Protein AF-A0A524CSU5-F1 (afdb_monomer_lite)

Structure (mmCIF, N/CA/C/O backbone):
data_AF-A0A524CSU5-F1
#
_entry.id   AF-A0A524CSU5-F1
#
loop_
_atom_site.group_PDB
_atom_site.id
_atom_site.type_symbol
_atom_site.label_atom_id
_atom_site.label_alt_id
_atom_site.label_comp_id
_atom_site.label_asym_id
_atom_site.label_entity_id
_atom_site.label_seq_id
_atom_site.pdbx_PDB_ins_code
_atom_site.Cartn_x
_atom_site.Cartn_y
_atom_site.Cartn_z
_atom_site.occupancy
_atom_site.B_iso_or_equiv
_atom_site.auth_seq_id
_atom_site.auth_comp_id
_atom_site.auth_asym_id
_atom_site.auth_atom_id
_atom_site.pdbx_PDB_model_num
ATOM 1 N N . MET A 1 1 ? 13.799 5.310 -58.754 1.00 65.81 1 MET A N 1
ATOM 2 C CA . MET A 1 1 ? 12.992 5.590 -57.547 1.00 65.81 1 MET A CA 1
ATOM 3 C C . MET A 1 1 ? 13.925 5.504 -56.356 1.00 65.81 1 MET A C 1
ATOM 5 O O . MET A 1 1 ? 14.744 4.594 -56.347 1.00 65.81 1 MET A O 1
ATOM 9 N N . SER A 1 2 ? 13.867 6.456 -55.426 1.00 74.44 2 SER A N 1
ATOM 10 C CA . SER A 1 2 ? 14.606 6.359 -54.163 1.00 74.44 2 SER A CA 1
ATOM 11 C C . SER A 1 2 ? 14.107 5.143 -53.374 1.00 74.44 2 SER A C 1
ATOM 13 O O . SER A 1 2 ? 12.893 4.910 -53.341 1.00 74.44 2 SER A O 1
ATOM 15 N N . PRO A 1 3 ? 15.000 4.339 -52.775 1.00 89.06 3 PRO A N 1
ATOM 16 C CA . PRO A 1 3 ? 14.575 3.207 -51.966 1.00 89.06 3 PRO A CA 1
ATOM 17 C C . PRO A 1 3 ? 13.835 3.690 -50.708 1.00 89.06 3 PRO A C 1
ATOM 19 O O . PRO A 1 3 ? 14.073 4.791 -50.205 1.00 89.06 3 PRO A O 1
ATOM 22 N N . ALA A 1 4 ? 12.921 2.865 -50.199 1.00 93.31 4 ALA A N 1
ATOM 23 C CA . ALA A 1 4 ? 12.270 3.096 -48.913 1.00 93.31 4 ALA A CA 1
ATOM 24 C C . ALA A 1 4 ? 13.061 2.402 -47.801 1.00 93.31 4 ALA A C 1
ATOM 26 O O . ALA A 1 4 ? 13.513 1.270 -47.968 1.00 93.31 4 ALA A O 1
ATOM 27 N N . CYS A 1 5 ? 13.206 3.069 -46.660 1.00 95.75 5 CYS A N 1
ATOM 28 C CA . CYS A 1 5 ? 13.847 2.495 -45.488 1.00 95.75 5 CYS A CA 1
ATOM 29 C C . CYS A 1 5 ? 12.994 1.359 -44.923 1.00 95.75 5 CYS A C 1
ATOM 31 O O . CYS A 1 5 ? 11.831 1.561 -44.576 1.00 95.75 5 CYS A O 1
ATOM 33 N N . ILE A 1 6 ? 13.579 0.174 -44.769 1.00 95.81 6 ILE A N 1
ATOM 34 C CA . ILE A 1 6 ? 12.853 -1.005 -44.273 1.00 95.81 6 ILE A CA 1
ATOM 35 C C . ILE A 1 6 ? 12.403 -0.909 -42.807 1.00 95.81 6 ILE A C 1
ATOM 37 O O . ILE A 1 6 ? 11.592 -1.723 -42.382 1.00 95.81 6 ILE A O 1
ATOM 41 N N . ILE A 1 7 ? 12.929 0.048 -42.033 1.00 95.06 7 ILE A N 1
ATOM 42 C CA . ILE A 1 7 ? 12.601 0.219 -40.608 1.00 95.06 7 ILE A CA 1
ATOM 43 C C . ILE A 1 7 ? 11.463 1.219 -40.414 1.00 95.06 7 ILE A C 1
ATOM 45 O O . ILE A 1 7 ? 10.506 0.936 -39.705 1.00 95.06 7 ILE A O 1
ATOM 49 N N . CYS A 1 8 ? 11.577 2.409 -41.009 1.00 95.06 8 CYS A N 1
ATOM 50 C CA . CYS A 1 8 ? 10.610 3.491 -40.801 1.00 95.06 8 CYS A CA 1
ATOM 51 C C . CYS A 1 8 ? 9.634 3.671 -41.972 1.00 95.06 8 CYS A C 1
ATOM 53 O O . CYS A 1 8 ? 8.737 4.504 -41.892 1.00 95.06 8 CYS A O 1
ATOM 55 N N . HIS A 1 9 ? 9.825 2.930 -43.068 1.00 94.06 9 HIS A N 1
ATOM 56 C CA . HIS A 1 9 ? 9.031 2.983 -44.301 1.00 94.06 9 HIS A CA 1
ATOM 57 C C . HIS A 1 9 ? 9.019 4.340 -45.027 1.00 94.06 9 HIS A C 1
ATOM 59 O O . HIS A 1 9 ? 8.290 4.514 -46.002 1.00 94.06 9 HIS A O 1
ATOM 65 N N . MET A 1 10 ? 9.856 5.295 -44.610 1.00 93.88 10 MET A N 1
ATOM 66 C CA . MET A 1 10 ? 10.024 6.580 -45.289 1.00 93.88 10 MET A CA 1
ATOM 67 C C . MET A 1 10 ? 11.020 6.478 -46.450 1.00 93.88 10 MET A C 1
ATOM 69 O O . MET A 1 10 ? 11.934 5.649 -46.435 1.00 93.88 10 MET A O 1
ATOM 73 N N . GLN A 1 11 ? 10.863 7.346 -47.451 1.00 93.25 11 GLN A N 1
ATOM 74 C CA . GLN A 1 11 ? 11.801 7.430 -48.571 1.00 93.25 11 GLN A CA 1
ATOM 75 C C . GLN A 1 11 ? 13.191 7.873 -48.103 1.00 93.25 11 GLN A C 1
ATOM 77 O O . GLN A 1 11 ? 13.340 8.702 -47.203 1.00 93.25 11 GLN A O 1
ATOM 82 N N . ILE A 1 12 ? 14.218 7.320 -48.738 1.00 92.19 12 ILE A N 1
ATOM 83 C CA . ILE A 1 12 ? 15.610 7.680 -48.492 1.00 92.19 12 ILE A CA 1
ATOM 84 C C . ILE A 1 12 ? 16.023 8.743 -49.515 1.00 92.19 12 ILE A C 1
ATOM 86 O O . ILE A 1 12 ? 16.109 8.461 -50.710 1.00 92.19 12 ILE A O 1
ATOM 90 N N . SER A 1 13 ? 16.258 9.969 -49.046 1.00 84.00 13 SER A N 1
ATOM 91 C CA . SER A 1 13 ? 16.792 11.080 -49.850 1.00 84.00 13 SER A CA 1
ATOM 92 C C . SER A 1 13 ? 18.303 11.278 -49.690 1.00 84.00 13 SER A C 1
ATOM 94 O O . SER A 1 13 ? 18.933 11.841 -50.580 1.00 84.00 13 SER A O 1
ATOM 96 N N . ASP A 1 14 ? 18.869 10.795 -48.580 1.00 81.44 14 ASP A N 1
ATOM 97 C CA . ASP A 1 14 ? 20.263 11.007 -48.171 1.00 81.44 14 ASP A CA 1
ATOM 98 C C . ASP A 1 14 ? 21.071 9.694 -48.192 1.00 81.44 14 ASP A C 1
ATOM 100 O O . ASP A 1 14 ? 20.643 8.685 -48.755 1.00 81.44 14 ASP A O 1
ATOM 104 N N . SER A 1 15 ? 22.257 9.686 -47.572 1.00 86.88 15 SER A N 1
ATOM 105 C CA . SER A 1 15 ? 23.077 8.479 -47.425 1.00 86.88 15 SER A CA 1
ATOM 106 C C . SER A 1 15 ? 22.395 7.405 -46.564 1.00 86.88 15 SER A C 1
ATOM 108 O O . SER A 1 15 ? 21.728 7.687 -45.565 1.00 86.88 15 SER A O 1
ATOM 110 N N . TYR A 1 16 ? 22.577 6.147 -46.962 1.00 92.50 16 TYR A N 1
ATOM 111 C CA . TYR A 1 16 ? 21.951 4.975 -46.355 1.00 92.50 16 TYR A CA 1
ATOM 112 C C . TYR A 1 16 ? 22.925 3.798 -46.305 1.00 92.50 16 TYR A C 1
ATOM 114 O O . TYR A 1 16 ? 23.991 3.838 -46.915 1.00 92.50 16 TYR A O 1
ATOM 122 N N . GLU A 1 17 ? 22.547 2.769 -45.556 1.00 95.06 17 GLU A N 1
ATOM 123 C CA . GLU A 1 17 ? 23.250 1.487 -45.502 1.00 95.06 17 GLU A CA 1
ATOM 124 C C . GLU A 1 17 ? 22.324 0.398 -46.054 1.00 95.06 17 GLU A C 1
ATOM 126 O O . GLU A 1 17 ? 21.097 0.541 -46.034 1.00 95.06 17 GLU A O 1
ATOM 131 N N . GLU A 1 18 ? 22.895 -0.703 -46.528 1.00 95.62 18 GLU A N 1
ATOM 132 C CA . GLU A 1 18 ? 22.139 -1.865 -46.993 1.00 95.62 18 GLU A CA 1
ATOM 133 C C . GLU A 1 18 ? 22.609 -3.126 -46.277 1.00 95.62 18 GLU A C 1
ATOM 135 O O . GLU A 1 18 ? 23.762 -3.246 -45.858 1.00 95.62 18 GLU A O 1
ATOM 140 N N . CYS A 1 19 ? 21.708 -4.093 -46.122 1.00 95.06 19 CYS A N 1
ATOM 141 C CA . CYS A 1 19 ? 22.129 -5.443 -45.761 1.00 95.06 19 CYS A CA 1
ATOM 142 C C . CYS A 1 19 ? 22.710 -6.167 -46.995 1.00 95.06 19 CYS A C 1
ATOM 144 O O . CYS A 1 19 ? 22.458 -5.733 -48.118 1.00 95.06 19 CYS A O 1
ATOM 146 N N . PRO A 1 20 ? 23.379 -7.326 -46.840 1.00 96.25 20 PRO A N 1
ATOM 147 C CA . PRO A 1 20 ? 23.954 -8.066 -47.976 1.00 96.25 20 PRO A CA 1
ATOM 148 C C . PRO A 1 20 ? 22.956 -8.465 -49.080 1.00 96.25 20 PRO A C 1
ATOM 150 O O . PRO A 1 20 ? 23.349 -8.723 -50.211 1.00 96.25 20 PRO A O 1
ATOM 153 N N . ASN A 1 21 ? 21.659 -8.492 -48.753 1.00 94.94 21 ASN A N 1
ATOM 154 C CA . ASN A 1 21 ? 20.557 -8.763 -49.684 1.00 94.94 21 ASN A CA 1
ATOM 155 C C . ASN A 1 21 ? 19.941 -7.487 -50.303 1.00 94.94 21 ASN A C 1
ATOM 157 O O . ASN A 1 21 ? 18.875 -7.571 -50.904 1.00 94.94 21 ASN A O 1
ATOM 161 N N . GLY A 1 22 ? 20.560 -6.312 -50.133 1.00 94.31 22 GLY A N 1
ATOM 162 C CA . GLY A 1 22 ? 20.148 -5.056 -50.777 1.00 94.31 22 GLY A CA 1
ATOM 163 C C . GLY A 1 22 ? 18.971 -4.326 -50.120 1.00 94.31 22 GLY A C 1
ATOM 164 O O . GLY A 1 22 ? 18.335 -3.482 -50.746 1.00 94.31 22 GLY A O 1
ATOM 165 N N . HIS A 1 23 ? 18.622 -4.645 -48.869 1.00 95.81 23 HIS A N 1
ATOM 166 C CA . HIS A 1 23 ? 17.555 -3.923 -48.170 1.00 95.81 23 HIS A CA 1
ATOM 167 C C . HIS A 1 23 ? 18.087 -2.638 -47.531 1.00 95.81 23 HIS A C 1
ATOM 169 O O . HIS A 1 23 ? 18.851 -2.695 -46.562 1.00 95.81 23 HIS A O 1
ATOM 175 N N . ALA A 1 24 ? 17.650 -1.497 -48.064 1.00 96.25 24 ALA A N 1
ATOM 176 C CA . ALA A 1 24 ? 18.108 -0.172 -47.669 1.00 96.25 24 ALA A CA 1
ATOM 177 C C . ALA A 1 24 ? 17.484 0.341 -46.363 1.00 96.25 24 ALA A C 1
ATOM 179 O O . ALA A 1 24 ? 16.303 0.134 -46.069 1.00 96.25 24 ALA A O 1
ATOM 180 N N . VAL A 1 25 ? 18.288 1.059 -45.581 1.00 95.56 25 VAL A N 1
ATOM 181 C CA . VAL A 1 25 ? 17.911 1.614 -44.279 1.00 95.56 25 VAL A CA 1
ATOM 182 C C . VAL A 1 25 ? 18.612 2.952 -44.030 1.00 95.56 25 VAL A C 1
ATOM 184 O O . VAL A 1 25 ? 19.795 3.110 -44.330 1.00 95.56 25 VAL A O 1
ATOM 187 N N . HIS A 1 26 ? 17.909 3.935 -43.452 1.00 96.12 26 HIS A N 1
ATOM 188 C CA . HIS A 1 26 ? 18.552 5.181 -43.012 1.00 96.12 26 HIS A CA 1
ATOM 189 C C . HIS A 1 26 ? 19.635 4.886 -41.971 1.00 96.12 26 HIS A C 1
ATOM 191 O O . HIS A 1 26 ? 19.422 4.080 -41.068 1.00 96.12 26 HIS A O 1
ATOM 197 N N . ILE A 1 27 ? 20.757 5.606 -42.023 1.00 94.62 27 ILE A N 1
ATOM 198 C CA . ILE A 1 27 ? 21.854 5.461 -41.048 1.00 94.62 27 ILE A CA 1
ATOM 199 C C . ILE A 1 27 ? 21.359 5.636 -39.601 1.00 94.62 27 ILE A C 1
ATOM 201 O O . ILE A 1 27 ? 21.773 4.891 -38.715 1.00 94.62 27 ILE A O 1
ATOM 205 N N . SER A 1 28 ? 20.463 6.597 -39.355 1.00 93.12 28 SER A N 1
ATOM 206 C CA . SER A 1 28 ? 19.852 6.826 -38.038 1.00 93.12 28 SER A CA 1
ATOM 207 C C . SER A 1 28 ? 18.969 5.657 -37.597 1.00 93.12 28 SER A C 1
ATOM 209 O O . SER A 1 28 ? 19.083 5.203 -36.464 1.00 93.12 28 SER A O 1
ATOM 211 N N . CYS A 1 29 ? 18.137 5.124 -38.496 1.00 94.88 29 CYS A N 1
ATOM 212 C CA . CYS A 1 29 ? 17.293 3.967 -38.205 1.00 94.88 29 CYS A CA 1
ATOM 213 C C . CYS A 1 29 ? 18.122 2.705 -37.943 1.00 94.88 29 CYS A C 1
ATOM 215 O O . CYS A 1 29 ? 17.813 1.954 -37.020 1.00 94.88 29 CYS A O 1
ATOM 217 N N . LEU A 1 30 ? 19.182 2.476 -38.725 1.00 95.06 30 LEU A N 1
ATOM 218 C CA . LEU A 1 30 ? 20.064 1.331 -38.526 1.00 95.06 30 LEU A CA 1
ATOM 219 C C . LEU A 1 30 ? 20.800 1.432 -37.190 1.00 95.06 30 LEU A C 1
ATOM 221 O O . LEU A 1 30 ? 20.867 0.448 -36.465 1.00 95.06 30 LEU A O 1
ATOM 225 N N . ARG A 1 31 ? 21.307 2.619 -36.840 1.00 93.94 31 ARG A N 1
ATOM 226 C CA . ARG A 1 31 ? 21.982 2.861 -35.560 1.00 93.94 31 ARG A CA 1
ATOM 227 C C . ARG A 1 31 ? 21.120 2.436 -34.366 1.00 93.94 31 ARG A C 1
ATOM 229 O O . ARG A 1 31 ? 21.622 1.740 -33.492 1.00 93.94 31 ARG A O 1
ATOM 236 N N . GLU A 1 32 ? 19.845 2.820 -34.355 1.00 93.12 32 GLU A N 1
ATOM 237 C CA . GLU A 1 32 ? 18.905 2.422 -33.298 1.00 93.12 32 GLU A CA 1
ATOM 238 C C . GLU A 1 32 ? 18.600 0.920 -33.332 1.00 93.12 32 GLU A C 1
ATOM 240 O O . GLU A 1 32 ? 18.582 0.255 -32.302 1.00 93.12 32 GLU A O 1
ATOM 245 N N . TRP A 1 33 ? 18.416 0.344 -34.519 1.00 95.12 33 TRP A N 1
ATOM 246 C CA . TRP A 1 33 ? 18.118 -1.082 -34.664 1.00 95.12 33 TRP A CA 1
ATOM 247 C C . TRP A 1 33 ? 19.246 -2.000 -34.193 1.00 95.12 33 TRP A C 1
ATOM 249 O O . TRP A 1 33 ? 18.991 -3.013 -33.536 1.00 95.12 33 TRP A O 1
ATOM 259 N N . LEU A 1 34 ? 20.498 -1.633 -34.482 1.00 94.81 34 LEU A N 1
ATOM 260 C CA . LEU A 1 34 ? 21.668 -2.412 -34.075 1.00 94.81 34 LEU A CA 1
ATOM 261 C C . LEU A 1 34 ? 21.838 -2.488 -32.546 1.00 94.81 34 LEU A C 1
ATOM 263 O O . LEU A 1 34 ? 22.583 -3.346 -32.082 1.00 94.81 34 LEU A O 1
ATOM 267 N N . MET A 1 35 ? 21.111 -1.676 -31.765 1.00 90.75 35 MET A N 1
ATOM 268 C CA . MET A 1 35 ? 21.011 -1.835 -30.306 1.00 90.75 35 MET A CA 1
ATOM 269 C C . MET A 1 35 ? 20.267 -3.107 -29.880 1.00 90.75 35 MET A C 1
ATOM 271 O O . MET A 1 35 ? 20.354 -3.513 -28.723 1.00 90.75 35 MET A O 1
ATOM 275 N N . HIS A 1 36 ? 19.492 -3.705 -30.783 1.00 91.50 36 HIS A N 1
ATOM 276 C CA . HIS A 1 36 ? 18.635 -4.854 -30.501 1.00 91.50 36 HIS A CA 1
ATOM 277 C C . HIS A 1 36 ? 19.021 -6.084 -31.323 1.00 91.50 36 HIS A C 1
ATOM 279 O O . HIS A 1 36 ? 18.907 -7.208 -30.835 1.00 91.50 36 HIS A O 1
ATOM 285 N N . SER A 1 37 ? 19.463 -5.897 -32.570 1.00 95.19 37 SER A N 1
ATOM 286 C CA . SER A 1 37 ? 19.841 -7.000 -33.453 1.00 95.19 37 SER A CA 1
ATOM 287 C C . SER A 1 37 ? 20.830 -6.564 -34.528 1.00 95.19 37 SER A C 1
ATOM 289 O O . SER A 1 37 ? 20.652 -5.536 -35.171 1.00 95.19 37 SER A O 1
ATOM 291 N N . PHE A 1 38 ? 21.829 -7.405 -34.802 1.00 96.12 38 PHE A N 1
ATOM 292 C CA . PHE A 1 38 ? 22.761 -7.219 -35.922 1.00 96.12 38 PHE A CA 1
ATOM 293 C C . PHE A 1 38 ? 22.231 -7.746 -37.262 1.00 96.12 38 PHE A C 1
ATOM 295 O O . PHE A 1 38 ? 22.949 -7.710 -38.264 1.00 96.12 38 PHE A O 1
ATOM 302 N N . ASN A 1 39 ? 20.996 -8.246 -37.295 1.00 97.31 39 ASN A N 1
ATOM 303 C CA . ASN A 1 39 ? 20.382 -8.819 -38.485 1.00 97.31 39 ASN A CA 1
ATOM 304 C C . ASN A 1 39 ? 19.374 -7.855 -39.098 1.00 97.31 39 ASN A C 1
ATOM 306 O O . ASN A 1 39 ? 18.670 -7.143 -38.389 1.00 97.31 39 ASN A O 1
ATOM 310 N N . CYS A 1 40 ? 19.271 -7.866 -40.423 1.00 96.44 40 CYS A N 1
ATOM 311 C CA . CYS A 1 40 ? 18.256 -7.125 -41.156 1.00 96.44 40 CYS A CA 1
ATOM 312 C C . CYS A 1 40 ? 16.843 -7.527 -40.687 1.00 96.44 40 CYS A C 1
ATOM 314 O O . CYS A 1 40 ? 16.538 -8.721 -40.693 1.00 96.44 40 CYS A O 1
ATOM 316 N N . PRO A 1 41 ? 15.956 -6.577 -40.339 1.00 95.69 41 PRO A N 1
ATOM 317 C CA . PRO A 1 41 ? 14.600 -6.881 -39.869 1.00 95.69 41 PRO A CA 1
ATOM 318 C C . PRO A 1 41 ? 13.744 -7.615 -40.908 1.00 95.69 41 PRO A C 1
ATOM 320 O O . PRO A 1 41 ? 12.811 -8.321 -40.541 1.00 95.69 41 PRO A O 1
ATOM 323 N N . LEU A 1 42 ? 14.054 -7.454 -42.200 1.00 95.25 42 LEU A N 1
ATOM 324 C CA . LEU A 1 42 ? 13.247 -8.002 -43.288 1.00 95.25 42 LEU A CA 1
ATOM 325 C C . LEU A 1 42 ? 13.681 -9.412 -43.709 1.00 95.25 42 LEU A C 1
ATOM 327 O O . LEU A 1 42 ? 12.841 -10.282 -43.907 1.00 95.25 42 LEU A O 1
ATOM 331 N N . CYS A 1 43 ? 14.987 -9.654 -43.852 1.00 96.31 43 CYS A N 1
ATOM 332 C CA . CYS A 1 43 ? 15.511 -10.942 -44.332 1.00 96.31 43 CYS A CA 1
ATOM 333 C C . CYS A 1 43 ? 16.353 -11.704 -43.306 1.00 96.31 43 CYS A C 1
ATOM 335 O O . CYS A 1 43 ? 16.947 -12.725 -43.648 1.00 96.31 43 CYS A O 1
ATOM 337 N N . ASN A 1 44 ? 16.461 -11.190 -42.077 1.00 95.75 44 ASN A N 1
ATOM 338 C CA . ASN A 1 44 ? 17.219 -11.766 -40.963 1.00 95.75 44 ASN A CA 1
ATOM 339 C C . ASN A 1 44 ? 18.702 -12.065 -41.268 1.00 95.75 44 ASN A C 1
ATOM 341 O O . ASN A 1 44 ? 19.365 -12.812 -40.553 1.00 95.75 44 ASN A O 1
ATOM 345 N N . THR A 1 45 ? 19.245 -11.477 -42.333 1.00 97.06 45 THR A N 1
ATOM 346 C CA . THR A 1 45 ? 20.654 -11.624 -42.705 1.00 97.06 45 THR A CA 1
ATOM 347 C C . THR A 1 45 ? 21.486 -10.612 -41.929 1.00 97.06 45 THR A C 1
ATOM 349 O O . THR A 1 45 ? 21.115 -9.438 -41.866 1.00 97.06 45 THR A O 1
ATOM 352 N N . LYS A 1 46 ? 22.598 -11.058 -41.338 1.00 97.25 46 LYS A N 1
ATOM 353 C CA . LYS A 1 46 ? 23.518 -10.200 -40.581 1.00 97.25 46 LYS A CA 1
ATOM 354 C C . LYS A 1 46 ? 24.079 -9.086 -41.471 1.00 97.25 46 LYS A C 1
ATOM 356 O O . LYS A 1 46 ? 24.450 -9.346 -42.613 1.00 97.25 46 LYS A O 1
ATOM 361 N N . TYR A 1 47 ? 24.143 -7.864 -40.950 1.00 96.12 47 TYR A N 1
ATOM 362 C CA . TYR A 1 47 ? 24.841 -6.766 -41.621 1.00 96.12 47 TYR A CA 1
ATOM 363 C C . TYR A 1 47 ? 26.352 -7.017 -41.677 1.00 96.12 47 TYR A C 1
ATOM 365 O O . TYR A 1 47 ? 26.911 -7.743 -40.850 1.00 96.12 47 TYR A O 1
ATOM 373 N N . ASP A 1 48 ? 27.022 -6.384 -42.638 1.00 95.50 48 ASP A N 1
ATOM 374 C CA . ASP A 1 48 ? 28.467 -6.511 -42.790 1.00 95.50 48 ASP A CA 1
ATOM 375 C C . ASP A 1 48 ? 29.219 -6.028 -41.547 1.00 95.50 48 ASP A C 1
ATOM 377 O O . ASP A 1 48 ? 28.908 -4.991 -40.955 1.00 95.50 48 ASP A O 1
ATOM 381 N N . GLU A 1 49 ? 30.301 -6.730 -41.207 1.00 94.44 49 GLU A N 1
ATOM 382 C CA . GLU A 1 49 ? 31.152 -6.399 -40.058 1.00 94.44 49 GLU A CA 1
ATOM 383 C C . GLU A 1 49 ? 31.689 -4.962 -40.111 1.00 94.44 49 GLU A C 1
ATOM 385 O O . GLU A 1 49 ? 31.877 -4.338 -39.073 1.00 94.44 49 GLU A O 1
ATOM 390 N N . LYS A 1 50 ? 31.923 -4.405 -41.308 1.00 94.56 50 LYS A N 1
ATOM 391 C CA . LYS A 1 50 ? 32.359 -3.007 -41.470 1.00 94.56 50 LYS A CA 1
ATOM 392 C C . LYS A 1 50 ? 31.275 -2.016 -41.034 1.00 94.56 50 LYS A C 1
ATOM 394 O O . LYS A 1 50 ? 31.595 -1.050 -40.344 1.00 94.56 50 LYS A O 1
ATOM 399 N N . ILE A 1 51 ? 30.020 -2.283 -41.404 1.00 93.31 51 ILE A N 1
ATOM 400 C CA . ILE A 1 51 ? 28.858 -1.467 -41.031 1.00 93.31 51 ILE A CA 1
ATOM 401 C C . ILE A 1 51 ? 28.659 -1.557 -39.519 1.00 93.31 51 ILE A C 1
ATOM 403 O O . ILE A 1 51 ? 28.601 -0.534 -38.847 1.00 93.31 51 ILE A O 1
ATOM 407 N N . ILE A 1 52 ? 28.660 -2.772 -38.960 1.00 93.88 52 ILE A N 1
ATOM 408 C CA . ILE A 1 52 ? 28.515 -2.982 -37.512 1.00 93.88 52 ILE A CA 1
ATOM 409 C C . ILE A 1 52 ? 29.639 -2.265 -36.751 1.00 93.88 52 ILE A C 1
ATOM 411 O O . ILE A 1 52 ? 29.361 -1.525 -35.810 1.00 93.88 52 ILE A O 1
ATOM 415 N N . LYS A 1 53 ? 30.903 -2.416 -37.181 1.00 94.56 53 LYS A N 1
ATOM 416 C CA . LYS A 1 53 ? 32.068 -1.748 -36.57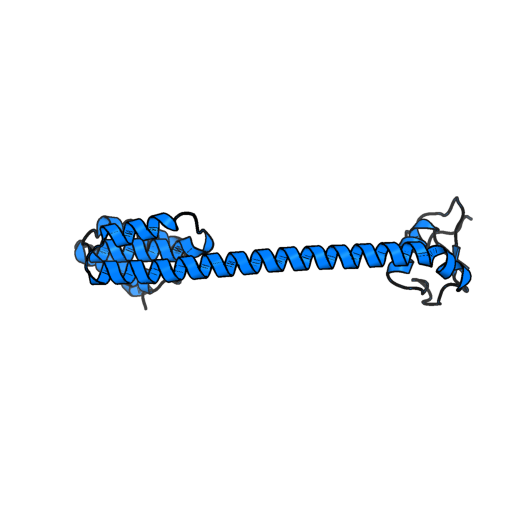0 1.00 94.56 53 LYS A CA 1
ATOM 417 C C . LYS A 1 53 ? 31.934 -0.233 -36.507 1.00 94.56 53 LYS A C 1
ATOM 419 O O . LYS A 1 53 ? 32.331 0.351 -35.506 1.00 94.56 53 LYS A O 1
ATOM 424 N N . ARG A 1 54 ? 31.333 0.396 -37.520 1.00 93.94 54 ARG A N 1
ATOM 425 C CA . ARG A 1 54 ? 31.084 1.844 -37.541 1.00 93.94 54 ARG A CA 1
ATOM 426 C C . ARG A 1 54 ? 30.195 2.314 -36.383 1.00 93.94 54 ARG A C 1
ATOM 428 O O . ARG A 1 54 ? 30.355 3.439 -35.926 1.00 93.94 54 ARG A O 1
ATOM 435 N N . PHE A 1 55 ? 29.282 1.465 -35.910 1.00 94.31 55 PHE A N 1
ATOM 436 C CA . PHE A 1 55 ? 28.359 1.777 -34.814 1.00 94.31 55 PHE A CA 1
ATOM 437 C C . PHE A 1 55 ? 28.757 1.141 -33.477 1.00 94.31 55 PHE A C 1
ATOM 439 O O . PHE A 1 55 ? 28.076 1.362 -32.481 1.00 94.31 55 PHE A O 1
ATOM 446 N N . GLN A 1 56 ? 29.854 0.378 -33.413 1.00 91.31 56 GLN A N 1
ATOM 447 C CA . GLN A 1 56 ? 30.254 -0.329 -32.190 1.00 91.31 56 GLN A CA 1
ATOM 448 C C . GLN A 1 56 ? 30.480 0.603 -31.000 1.00 91.31 56 GLN A C 1
ATOM 450 O O . GLN A 1 56 ? 30.124 0.242 -29.883 1.00 91.31 56 GLN A O 1
ATOM 455 N N . GLU A 1 57 ? 31.079 1.773 -31.219 1.00 92.69 57 GLU A N 1
ATOM 456 C CA . GLU A 1 57 ? 31.314 2.749 -30.151 1.00 92.69 57 GLU A CA 1
ATOM 457 C C . GLU A 1 57 ? 29.992 3.287 -29.594 1.00 92.69 57 GLU A C 1
ATOM 459 O O . GLU A 1 57 ? 29.766 3.194 -28.392 1.00 92.69 57 GLU A O 1
ATOM 464 N N . TYR A 1 58 ? 29.071 3.689 -30.477 1.00 91.69 58 TYR A N 1
ATOM 465 C CA . TYR A 1 58 ? 27.719 4.113 -30.101 1.00 91.69 58 TYR A CA 1
ATOM 466 C C . TYR A 1 58 ? 26.971 3.045 -29.294 1.00 91.69 58 TYR A C 1
ATOM 468 O O . TYR A 1 58 ? 26.383 3.345 -28.258 1.00 91.69 58 TYR A O 1
ATOM 476 N N . ILE A 1 59 ? 27.013 1.788 -29.748 1.00 91.88 59 ILE A N 1
ATOM 477 C CA . ILE A 1 59 ? 26.340 0.676 -29.065 1.00 91.88 59 ILE A CA 1
ATOM 478 C C . ILE A 1 59 ? 26.934 0.475 -27.668 1.00 91.88 59 ILE A C 1
ATOM 480 O O . ILE A 1 59 ? 26.193 0.387 -26.695 1.00 91.88 59 ILE A O 1
ATOM 484 N N . ARG A 1 60 ? 28.269 0.489 -27.544 1.00 92.69 60 ARG A N 1
ATOM 485 C CA . ARG A 1 60 ? 28.951 0.362 -26.246 1.00 92.69 60 ARG A CA 1
ATOM 486 C C . ARG A 1 60 ? 28.613 1.500 -25.289 1.00 92.69 60 ARG A C 1
ATOM 488 O O . ARG A 1 60 ? 28.471 1.248 -24.098 1.00 92.69 60 ARG A O 1
ATOM 495 N N . GLU A 1 61 ? 28.541 2.736 -25.773 1.00 93.88 61 GLU A N 1
ATOM 496 C CA . GLU A 1 61 ? 28.147 3.886 -24.952 1.00 93.88 61 GLU A CA 1
ATOM 497 C C . GLU A 1 61 ? 26.711 3.729 -24.453 1.00 93.88 61 GLU A C 1
ATOM 499 O O . GLU A 1 61 ? 26.463 3.830 -23.254 1.00 93.88 61 GLU A O 1
ATOM 504 N N . LYS A 1 62 ? 25.782 3.380 -25.347 1.00 92.00 62 LYS A N 1
ATOM 505 C CA . LYS A 1 62 ? 24.376 3.166 -24.995 1.00 92.00 62 LYS A CA 1
ATOM 506 C C . LYS A 1 62 ? 24.163 1.993 -24.040 1.00 92.00 62 LYS A C 1
ATOM 508 O O . LYS A 1 62 ? 23.309 2.081 -23.162 1.00 92.00 62 LYS A O 1
ATOM 513 N N . ASP A 1 63 ? 24.919 0.911 -24.186 1.00 91.81 63 ASP A N 1
ATOM 514 C CA . ASP A 1 63 ? 24.850 -0.224 -23.264 1.00 91.81 63 ASP A CA 1
ATOM 515 C C . ASP A 1 63 ? 25.351 0.166 -21.868 1.00 91.81 63 ASP A C 1
ATOM 517 O O . ASP A 1 63 ? 24.691 -0.145 -20.878 1.00 91.81 63 ASP A O 1
ATOM 521 N N . LYS A 1 64 ? 26.443 0.940 -21.776 1.00 95.25 64 LYS A N 1
ATOM 522 C CA . LYS A 1 64 ? 26.923 1.485 -20.495 1.00 95.25 64 LYS A CA 1
ATOM 523 C C . LYS A 1 64 ? 25.907 2.419 -19.842 1.00 95.25 64 LYS A C 1
ATOM 525 O O . LYS A 1 64 ? 25.683 2.309 -18.642 1.00 95.25 64 LYS A O 1
ATOM 530 N N . GLU A 1 65 ? 25.282 3.308 -20.615 1.00 95.12 65 GLU A N 1
ATOM 531 C CA . GLU A 1 65 ? 24.224 4.196 -20.112 1.00 95.12 65 GLU A CA 1
ATOM 532 C C . GLU A 1 65 ? 23.057 3.390 -19.518 1.00 95.12 65 GLU A C 1
ATOM 534 O O . GLU A 1 65 ? 22.603 3.690 -18.415 1.00 95.12 65 GLU A O 1
ATOM 539 N N . LYS A 1 66 ? 22.607 2.330 -20.207 1.00 92.69 66 LYS A N 1
ATOM 540 C CA . LYS A 1 66 ? 21.544 1.436 -19.712 1.00 92.69 66 LYS A CA 1
ATOM 541 C C . LYS A 1 66 ? 21.955 0.689 -18.443 1.00 92.69 66 LYS A C 1
ATOM 543 O O . LYS A 1 66 ? 21.145 0.551 -17.528 1.00 92.69 66 LYS A O 1
ATOM 548 N N . GLU A 1 67 ? 23.188 0.188 -18.383 1.00 95.06 67 GLU A N 1
ATOM 549 C CA . GLU A 1 67 ? 23.720 -0.482 -17.191 1.00 95.06 67 GLU A CA 1
ATOM 550 C C . GLU A 1 67 ? 23.782 0.470 -15.989 1.00 95.06 67 GLU A C 1
ATOM 552 O O . GLU A 1 67 ? 23.385 0.102 -14.881 1.00 95.06 67 GLU A O 1
ATOM 557 N N . GLU A 1 68 ? 24.237 1.705 -16.203 1.00 96.81 68 GLU A N 1
ATOM 558 C CA . GLU A 1 68 ? 24.298 2.735 -15.169 1.00 96.81 68 GLU A CA 1
ATOM 559 C C . GLU A 1 68 ? 22.898 3.162 -14.707 1.00 96.81 68 GLU A C 1
ATOM 561 O O . GLU A 1 68 ? 22.653 3.274 -13.504 1.00 96.81 68 GLU A O 1
ATOM 566 N N . GLU A 1 69 ? 21.947 3.325 -15.628 1.00 96.62 69 GLU A N 1
ATOM 567 C CA . GLU A 1 69 ? 20.549 3.613 -15.301 1.00 96.62 69 GLU A CA 1
ATOM 568 C C . GLU A 1 69 ? 19.923 2.493 -14.461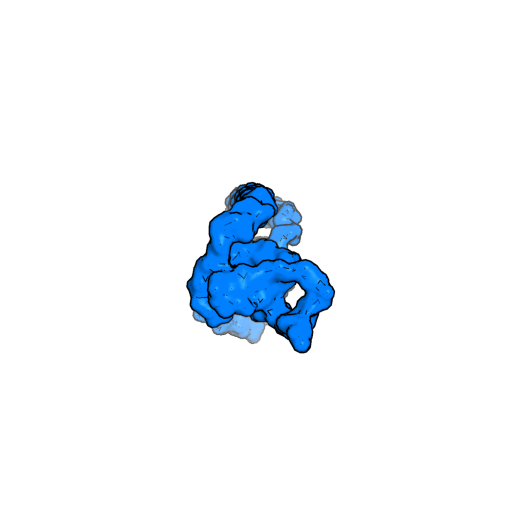 1.00 96.62 69 GLU A C 1
ATOM 570 O O . GLU A 1 69 ? 19.336 2.767 -13.409 1.00 96.62 69 GLU A O 1
ATOM 575 N N . LEU A 1 70 ? 20.113 1.232 -14.862 1.00 96.38 70 LEU A N 1
ATOM 576 C CA . LEU A 1 70 ? 19.619 0.071 -14.122 1.00 96.38 70 LEU A CA 1
ATOM 577 C C . LEU A 1 70 ? 20.230 -0.000 -12.719 1.00 96.38 70 LEU A C 1
ATOM 579 O O . LEU A 1 70 ? 19.522 -0.262 -11.744 1.00 96.38 70 LEU A O 1
ATOM 583 N N . LYS A 1 71 ? 21.535 0.260 -12.596 1.00 96.88 71 LYS A N 1
ATOM 584 C CA . LYS A 1 71 ? 22.224 0.299 -11.303 1.00 96.88 71 LYS A CA 1
ATOM 585 C C . LYS A 1 71 ? 21.664 1.408 -10.411 1.00 96.88 71 LYS A C 1
ATOM 587 O O . LYS A 1 71 ? 21.320 1.144 -9.260 1.00 96.88 71 LYS A O 1
ATOM 592 N N . ASN A 1 72 ? 21.506 2.615 -10.949 1.00 96.19 72 ASN A N 1
ATOM 593 C CA . ASN A 1 72 ? 20.932 3.752 -10.232 1.00 96.19 72 ASN A CA 1
ATOM 594 C C . ASN A 1 72 ? 19.485 3.478 -9.793 1.00 96.19 72 ASN A C 1
ATOM 596 O O . ASN A 1 72 ? 19.080 3.870 -8.696 1.00 96.19 72 ASN A O 1
ATOM 600 N N . GLN A 1 73 ? 18.694 2.796 -10.624 1.00 96.06 73 GLN A N 1
ATOM 601 C CA . GLN A 1 73 ? 17.340 2.376 -10.273 1.00 96.06 73 GLN A CA 1
ATOM 602 C C . GLN A 1 73 ? 17.349 1.342 -9.141 1.00 96.06 73 GLN A C 1
ATOM 604 O O . GLN A 1 73 ? 16.624 1.506 -8.161 1.00 96.06 73 GLN A O 1
ATOM 609 N N . LEU A 1 74 ? 18.210 0.325 -9.226 1.00 96.56 74 LEU A N 1
ATOM 610 C CA . LEU A 1 74 ? 18.343 -0.700 -8.193 1.00 96.56 74 LEU A CA 1
ATOM 611 C C . LEU A 1 74 ? 18.778 -0.104 -6.845 1.00 96.56 74 LEU A C 1
ATOM 613 O O . LEU A 1 74 ? 18.256 -0.489 -5.799 1.00 96.56 74 LEU A O 1
ATOM 617 N N . GLU A 1 75 ? 19.708 0.852 -6.854 1.00 96.38 75 GLU A N 1
ATOM 618 C CA . GLU A 1 75 ? 20.136 1.570 -5.651 1.00 96.38 75 GLU A CA 1
ATOM 619 C C . GLU A 1 75 ? 18.981 2.363 -5.024 1.00 96.38 75 GLU A C 1
ATOM 621 O O . GLU A 1 75 ? 18.741 2.242 -3.820 1.00 96.38 75 GLU A O 1
ATOM 626 N N . LYS A 1 76 ? 18.204 3.099 -5.832 1.00 95.56 76 LYS A N 1
ATOM 627 C CA . LYS A 1 76 ? 16.996 3.803 -5.362 1.00 95.56 76 LYS A CA 1
ATOM 628 C C . LYS A 1 76 ? 15.970 2.840 -4.765 1.00 95.56 76 LYS A C 1
ATOM 630 O O . LYS A 1 76 ? 15.443 3.100 -3.682 1.00 95.56 76 LYS A O 1
ATOM 635 N N . ASP A 1 77 ? 15.715 1.714 -5.424 1.00 95.50 77 ASP A N 1
ATOM 636 C CA . ASP A 1 77 ? 14.776 0.700 -4.943 1.00 95.50 77 ASP A CA 1
ATOM 637 C C . ASP A 1 77 ? 15.240 0.067 -3.628 1.00 95.50 77 ASP A C 1
ATOM 639 O O . ASP A 1 77 ? 14.428 -0.177 -2.733 1.00 95.50 77 ASP A O 1
ATOM 643 N N . ASN A 1 78 ? 16.545 -0.160 -3.468 1.00 95.50 78 ASN A N 1
ATOM 644 C CA . ASN A 1 78 ? 17.118 -0.658 -2.221 1.00 95.50 78 ASN A CA 1
ATOM 645 C C . ASN A 1 78 ? 16.949 0.348 -1.078 1.00 95.50 78 ASN A C 1
ATOM 647 O O . ASN A 1 78 ? 16.513 -0.041 0.007 1.00 95.50 78 ASN A O 1
ATOM 651 N N . VAL A 1 79 ? 17.214 1.636 -1.316 1.00 95.75 79 VAL A N 1
ATOM 652 C CA . VAL A 1 79 ? 16.984 2.696 -0.318 1.00 95.75 79 VAL A CA 1
ATOM 653 C C . VAL A 1 79 ? 15.506 2.762 0.076 1.00 95.75 79 VAL A C 1
ATOM 655 O O . VAL A 1 79 ? 15.190 2.782 1.267 1.00 95.75 79 VAL A O 1
ATOM 658 N N . ASN A 1 80 ? 14.593 2.702 -0.897 1.00 94.38 80 ASN A N 1
ATOM 659 C CA . ASN A 1 80 ? 13.151 2.690 -0.642 1.00 94.38 80 ASN A CA 1
ATOM 660 C C . ASN A 1 80 ? 12.718 1.474 0.192 1.00 94.38 80 ASN A C 1
ATOM 662 O O . ASN A 1 80 ? 11.936 1.618 1.131 1.00 94.38 80 ASN A O 1
ATOM 666 N N . LYS A 1 81 ? 13.246 0.278 -0.099 1.00 95.31 81 LYS A N 1
ATOM 667 C CA . LYS A 1 81 ? 12.971 -0.935 0.693 1.00 95.31 81 LYS A CA 1
ATOM 668 C C . LYS A 1 81 ? 13.479 -0.807 2.125 1.00 95.31 81 LYS A C 1
ATOM 670 O O . LYS A 1 81 ? 12.749 -1.144 3.054 1.00 95.31 81 LYS A O 1
ATOM 675 N N . ILE A 1 82 ? 14.700 -0.306 2.318 1.00 95.31 82 ILE A N 1
ATOM 676 C CA . ILE A 1 82 ? 15.268 -0.077 3.655 1.00 95.31 82 ILE A CA 1
ATOM 677 C C . ILE A 1 82 ? 14.387 0.901 4.436 1.00 95.31 82 ILE A C 1
ATOM 679 O O . ILE A 1 82 ? 14.063 0.639 5.594 1.00 95.31 82 ILE A O 1
ATOM 683 N N . HIS A 1 83 ? 13.942 1.981 3.794 1.00 93.19 83 HIS A N 1
ATOM 684 C CA . HIS A 1 83 ? 13.035 2.948 4.402 1.00 93.19 83 HIS A CA 1
ATOM 685 C C . HIS A 1 83 ? 11.707 2.304 4.833 1.00 93.19 83 HIS A C 1
ATOM 687 O O . HIS A 1 83 ? 11.329 2.422 5.995 1.00 93.19 83 HIS A O 1
ATOM 693 N N . GLN A 1 84 ? 11.055 1.536 3.952 1.00 90.88 84 GLN A N 1
ATOM 694 C CA . GLN A 1 84 ? 9.807 0.824 4.269 1.00 90.88 84 GLN A CA 1
ATOM 695 C C . GLN A 1 84 ? 9.968 -0.183 5.418 1.00 90.88 84 GLN A C 1
ATOM 697 O O . GLN A 1 84 ? 9.076 -0.326 6.257 1.00 90.88 84 GLN A O 1
ATOM 702 N N . ILE A 1 85 ? 11.101 -0.892 5.473 1.00 94.31 85 ILE A N 1
ATOM 703 C CA . ILE A 1 85 ? 11.420 -1.802 6.581 1.00 94.31 85 ILE A CA 1
ATOM 704 C C . ILE A 1 85 ? 11.573 -1.009 7.882 1.00 94.31 85 ILE A C 1
ATOM 706 O O . ILE A 1 85 ? 11.010 -1.411 8.901 1.00 94.31 85 ILE A O 1
ATOM 710 N N . GLY A 1 86 ? 12.280 0.123 7.841 1.00 94.69 86 GLY A N 1
ATOM 711 C CA . GLY A 1 86 ? 12.434 1.031 8.974 1.00 94.69 86 GLY A CA 1
ATOM 712 C C . GLY A 1 86 ? 11.089 1.525 9.505 1.00 94.69 86 GLY A C 1
ATOM 713 O O . GLY A 1 86 ? 10.792 1.322 10.679 1.00 94.69 86 GLY A O 1
ATOM 714 N N . GLU A 1 87 ? 10.234 2.079 8.641 1.00 93.88 87 GLU A N 1
ATOM 715 C CA . GLU A 1 87 ? 8.878 2.511 9.009 1.00 93.88 87 GLU A CA 1
ATOM 716 C C . GLU A 1 87 ? 8.069 1.369 9.638 1.00 93.88 87 GLU A C 1
ATOM 718 O O . GLU A 1 87 ? 7.445 1.541 10.687 1.00 93.88 87 GLU A O 1
ATOM 723 N N . LYS A 1 88 ? 8.117 0.167 9.047 1.00 94.38 88 LYS A N 1
ATOM 724 C CA . LYS A 1 88 ? 7.429 -1.011 9.590 1.00 94.38 88 LYS A CA 1
ATOM 725 C C . LYS A 1 88 ? 7.937 -1.372 10.988 1.00 94.38 88 LYS A C 1
ATOM 727 O O . LYS A 1 88 ? 7.122 -1.677 11.854 1.00 94.38 88 LYS A O 1
ATOM 732 N N . MET A 1 89 ? 9.250 -1.345 11.217 1.00 96.62 89 MET A N 1
ATOM 733 C CA . MET A 1 89 ? 9.837 -1.636 12.530 1.00 96.62 89 MET A CA 1
ATOM 734 C C . MET A 1 89 ? 9.438 -0.599 13.581 1.00 96.62 89 MET A C 1
ATOM 736 O O . MET A 1 89 ? 9.059 -0.976 14.689 1.00 96.62 89 MET A O 1
ATOM 740 N N . VAL A 1 90 ? 9.484 0.692 13.237 1.00 96.88 90 VAL A N 1
ATOM 741 C CA . VAL A 1 90 ? 9.070 1.773 14.146 1.00 96.88 90 VAL A CA 1
ATOM 742 C C . VAL A 1 90 ? 7.593 1.622 14.504 1.00 96.88 90 VAL A C 1
ATOM 744 O O . VAL A 1 90 ? 7.239 1.697 15.678 1.00 96.88 90 VAL A O 1
ATOM 747 N N . PHE A 1 91 ? 6.745 1.325 13.518 1.00 97.31 91 PHE A N 1
ATOM 748 C CA . PHE A 1 91 ? 5.325 1.092 13.747 1.00 97.31 91 PHE A CA 1
ATOM 749 C C . PHE A 1 91 ? 5.070 -0.110 14.666 1.00 97.31 91 PHE A C 1
ATOM 751 O O . PHE A 1 91 ? 4.327 0.023 15.632 1.00 97.31 91 PHE A O 1
ATOM 758 N N . LEU A 1 92 ? 5.724 -1.256 14.427 1.00 97.06 92 LEU A N 1
ATOM 759 C CA . LEU A 1 92 ? 5.597 -2.444 15.285 1.00 97.06 92 LEU A CA 1
ATOM 760 C C . LEU A 1 92 ? 5.998 -2.150 16.736 1.00 97.06 92 LEU A C 1
ATOM 762 O O . LEU A 1 92 ? 5.260 -2.490 17.654 1.00 97.06 92 LEU A O 1
ATOM 766 N N . LYS A 1 93 ? 7.108 -1.436 16.944 1.00 97.81 93 LYS A N 1
ATOM 767 C CA . LYS A 1 93 ? 7.527 -1.010 18.286 1.00 97.81 93 LYS A CA 1
ATOM 768 C C . LYS A 1 93 ? 6.511 -0.064 18.936 1.00 97.81 93 LYS A C 1
ATOM 770 O O . LYS A 1 93 ? 6.287 -0.125 20.142 1.00 97.81 93 LYS A O 1
ATOM 775 N N . GLY A 1 94 ? 5.889 0.808 18.143 1.00 98.06 94 GLY A N 1
ATOM 776 C CA . GLY A 1 94 ? 4.775 1.640 18.587 1.00 98.06 94 GLY A CA 1
ATOM 777 C C . GLY A 1 94 ? 3.581 0.807 19.056 1.00 98.06 94 GLY A C 1
ATOM 778 O O . GLY A 1 94 ? 3.009 1.107 20.101 1.00 98.06 94 GLY A O 1
ATOM 779 N N . LEU A 1 95 ? 3.239 -0.269 18.341 1.00 98.06 95 LEU A N 1
ATOM 780 C CA . LEU A 1 95 ? 2.166 -1.183 18.745 1.00 98.06 95 LEU A CA 1
ATOM 781 C C . LEU A 1 95 ? 2.460 -1.881 20.075 1.00 98.06 95 LEU A C 1
ATOM 783 O O . LEU A 1 95 ? 1.568 -1.945 20.917 1.00 98.06 95 LEU A O 1
ATOM 787 N N . ASP A 1 96 ? 3.699 -2.322 20.299 1.00 98.25 96 ASP A N 1
ATOM 788 C CA . ASP A 1 96 ? 4.097 -2.929 21.577 1.00 98.25 96 ASP A CA 1
ATOM 789 C C . ASP A 1 96 ? 3.864 -1.961 22.751 1.00 98.25 96 ASP A C 1
ATOM 791 O O . ASP A 1 96 ? 3.331 -2.343 23.795 1.00 98.25 96 ASP A O 1
ATOM 795 N N . LEU A 1 97 ? 4.207 -0.679 22.567 1.00 98.25 97 LEU A N 1
ATOM 796 C CA . LEU A 1 97 ? 3.959 0.370 23.562 1.00 98.25 97 LEU A CA 1
ATOM 797 C C . LEU A 1 97 ? 2.465 0.645 23.758 1.00 98.25 97 LEU A C 1
ATOM 799 O O . LEU A 1 97 ? 2.015 0.821 24.891 1.00 98.25 97 LEU A O 1
ATOM 803 N N . VAL A 1 98 ? 1.687 0.678 22.672 1.00 98.50 98 VAL A N 1
ATOM 804 C CA . VAL A 1 98 ? 0.226 0.823 22.735 1.00 98.50 98 VAL A CA 1
ATOM 805 C C . VAL A 1 98 ? -0.381 -0.304 23.564 1.00 98.50 98 VAL A C 1
ATOM 807 O O . VAL A 1 98 ? -1.177 -0.031 24.464 1.00 98.50 98 VAL A O 1
ATOM 810 N N . ASP A 1 99 ? 0.004 -1.551 23.301 1.00 98.31 99 ASP A N 1
ATOM 811 C CA . ASP A 1 99 ? -0.506 -2.714 24.020 1.00 98.31 99 ASP A CA 1
ATOM 812 C C . ASP A 1 99 ? -0.110 -2.690 25.501 1.00 98.31 99 ASP A C 1
ATOM 814 O O . ASP A 1 99 ? -0.939 -3.000 26.361 1.00 98.31 99 ASP A O 1
ATOM 818 N N . GLU A 1 100 ? 1.114 -2.267 25.822 1.00 98.50 100 GLU A N 1
ATOM 819 C CA . GLU A 1 100 ? 1.565 -2.102 27.205 1.00 98.50 100 GLU A CA 1
ATOM 820 C C . GLU A 1 100 ? 0.741 -1.040 27.949 1.00 98.50 100 GLU A C 1
ATOM 822 O O . GLU A 1 100 ? 0.178 -1.313 29.013 1.00 98.50 100 GLU A O 1
ATOM 827 N N . PHE A 1 101 ? 0.554 0.144 27.357 1.00 98.62 101 PHE A N 1
ATOM 828 C CA . PHE A 1 101 ? -0.288 1.183 27.953 1.00 98.62 101 PHE A CA 1
ATOM 829 C C . PHE A 1 101 ? -1.749 0.747 28.087 1.00 98.62 101 PHE A C 1
ATOM 831 O O . PHE A 1 101 ? -2.399 1.065 29.085 1.00 98.62 101 PHE A O 1
ATOM 838 N N . VAL A 1 102 ? -2.284 -0.017 27.132 1.00 98.44 102 VAL A N 1
ATOM 839 C CA . VAL A 1 102 ? -3.639 -0.577 27.228 1.00 98.44 102 VAL A CA 1
ATOM 840 C C . VAL A 1 102 ? -3.758 -1.560 28.396 1.00 98.44 102 VAL A C 1
ATOM 842 O O . VAL A 1 102 ? -4.740 -1.476 29.138 1.00 98.44 102 VAL A O 1
ATOM 845 N N . LYS A 1 103 ? -2.773 -2.444 28.617 1.00 98.25 103 LYS A N 1
ATOM 846 C CA . LYS A 1 103 ? -2.751 -3.369 29.771 1.00 98.25 103 LYS A CA 1
ATOM 847 C C . LYS A 1 103 ? -2.743 -2.619 31.102 1.00 98.25 103 LYS A C 1
ATOM 849 O O . LYS A 1 103 ? -3.465 -2.996 32.023 1.00 98.25 103 LYS A O 1
ATOM 854 N N . GLN A 1 104 ? -1.996 -1.520 31.173 1.00 98.38 104 GLN A N 1
ATOM 855 C CA . GLN A 1 104 ? -1.938 -0.641 32.344 1.00 98.38 104 GLN A CA 1
ATOM 856 C C . GLN A 1 104 ? -3.166 0.284 32.477 1.00 98.38 104 GLN A C 1
ATOM 858 O O . GLN A 1 104 ? -3.263 1.049 33.434 1.00 98.38 104 GLN A O 1
ATOM 863 N N . LYS A 1 105 ? -4.127 0.215 31.539 1.00 97.88 105 LYS A N 1
ATOM 864 C CA . LYS A 1 105 ? -5.293 1.115 31.425 1.00 97.88 105 LYS A CA 1
ATOM 865 C C . LYS A 1 105 ? -4.917 2.592 31.229 1.00 97.88 105 LYS A C 1
ATOM 867 O O . LYS A 1 105 ? -5.751 3.485 31.390 1.00 97.88 105 LYS A O 1
ATOM 872 N N . GLU A 1 106 ? -3.689 2.861 30.796 1.00 98.44 106 GLU A N 1
ATOM 873 C CA . GLU A 1 106 ? -3.160 4.178 30.441 1.00 98.44 106 GLU A CA 1
ATOM 874 C C . GLU A 1 106 ? -3.596 4.600 29.025 1.00 98.44 106 GLU A C 1
ATOM 876 O O . GLU A 1 106 ? -2.802 4.941 28.149 1.00 98.44 106 GLU A O 1
ATOM 881 N N . PHE A 1 107 ? -4.906 4.600 28.776 1.00 98.25 107 PHE A N 1
ATOM 882 C CA . PHE A 1 107 ? -5.479 4.773 27.436 1.00 98.25 107 PHE A CA 1
ATOM 883 C C . PHE A 1 107 ? -5.113 6.093 26.745 1.00 98.25 107 PHE A C 1
ATOM 885 O O . PHE A 1 107 ? -5.100 6.160 25.520 1.00 98.25 107 PHE A O 1
ATOM 892 N N . LYS A 1 108 ? -4.853 7.161 27.512 1.00 98.00 108 LYS A N 1
ATOM 893 C CA . LYS A 1 108 ? -4.435 8.448 26.940 1.00 98.00 108 LYS A CA 1
ATOM 894 C C . LYS A 1 108 ? -3.049 8.329 26.298 1.00 98.00 108 LYS A C 1
ATOM 896 O O . LYS A 1 108 ? -2.911 8.715 25.146 1.00 98.00 108 LYS A O 1
ATOM 901 N N . LYS A 1 109 ? -2.086 7.713 26.994 1.00 98.38 109 LYS A N 1
ATOM 902 C CA . LYS A 1 109 ? -0.737 7.465 26.465 1.00 98.38 109 LYS A CA 1
ATOM 903 C C . LYS A 1 109 ? -0.772 6.538 25.250 1.00 98.38 109 LYS A C 1
ATOM 905 O O . LYS A 1 109 ? -0.121 6.813 24.253 1.00 98.38 109 LYS A O 1
ATOM 910 N N . ALA A 1 110 ? -1.607 5.496 25.284 1.00 98.50 110 ALA A N 1
ATOM 911 C CA . ALA A 1 110 ? -1.807 4.619 24.127 1.00 98.50 110 ALA A CA 1
ATOM 912 C C . ALA A 1 110 ? -2.288 5.391 22.878 1.00 98.50 110 ALA A C 1
ATOM 914 O O . ALA A 1 110 ? -1.833 5.132 21.768 1.00 98.50 110 ALA A O 1
ATOM 915 N N . LEU A 1 111 ? -3.194 6.361 23.047 1.00 98.25 111 LEU A N 1
ATOM 916 C CA . LEU A 1 111 ? -3.653 7.211 21.943 1.00 98.25 111 LEU A CA 1
ATOM 917 C C . LEU A 1 111 ? -2.581 8.208 21.481 1.00 98.25 111 LEU A C 1
ATOM 919 O O . LEU A 1 111 ? -2.472 8.419 20.278 1.00 98.25 111 LEU A O 1
ATOM 923 N N . GLU A 1 112 ? -1.787 8.765 22.400 1.00 98.19 112 GLU A N 1
ATOM 924 C CA . GLU A 1 112 ? -0.662 9.658 22.076 1.00 98.19 112 GLU A CA 1
ATOM 925 C C . GLU A 1 112 ? 0.380 8.940 21.203 1.00 98.19 112 GLU A C 1
ATOM 927 O O . GLU A 1 112 ? 0.792 9.484 20.182 1.00 98.19 112 GLU A O 1
ATOM 932 N N . VAL A 1 113 ? 0.707 7.676 21.505 1.00 98.19 113 VAL A N 1
ATOM 933 C CA . VAL A 1 113 ? 1.583 6.861 20.640 1.00 98.19 113 VAL A CA 1
ATOM 934 C C . VAL A 1 113 ? 0.978 6.694 19.239 1.00 98.19 113 VAL A C 1
ATOM 936 O O . VAL A 1 113 ? 1.675 6.821 18.238 1.00 98.19 113 VAL A O 1
ATOM 939 N N . LEU A 1 114 ? -0.336 6.469 19.121 1.00 97.69 114 LEU A N 1
ATOM 940 C CA . LEU A 1 114 ? -1.005 6.373 17.813 1.00 97.69 114 LEU A CA 1
ATOM 941 C C . LEU A 1 114 ? -1.091 7.705 17.050 1.00 97.69 114 LEU A C 1
ATOM 943 O O . LEU A 1 114 ? -1.374 7.694 15.847 1.00 97.69 114 LEU A O 1
ATOM 947 N N . ASP A 1 115 ? -0.918 8.848 17.713 1.00 96.88 115 ASP A N 1
ATOM 948 C CA . ASP A 1 115 ? -0.859 10.155 17.052 1.00 96.88 115 ASP A CA 1
ATOM 949 C C . ASP A 1 115 ? 0.481 10.367 16.332 1.00 96.88 115 ASP A C 1
ATOM 951 O O . ASP A 1 115 ? 0.499 11.039 15.297 1.00 96.88 115 ASP A O 1
ATOM 955 N N . GLU A 1 116 ? 1.563 9.723 16.787 1.00 96.62 116 GLU A N 1
ATOM 956 C CA . GLU A 1 116 ? 2.870 9.731 16.106 1.00 96.62 116 GLU A CA 1
ATOM 957 C C . GLU A 1 116 ? 2.804 9.084 14.712 1.00 96.62 116 GLU A C 1
ATOM 959 O O . GLU A 1 116 ? 3.552 9.452 13.809 1.00 96.62 116 GLU A O 1
ATOM 964 N N . PHE A 1 117 ? 1.853 8.170 14.499 1.00 96.44 117 PHE A N 1
ATOM 965 C CA . PHE A 1 117 ? 1.694 7.422 13.249 1.00 96.44 117 PHE A CA 1
ATOM 966 C C . PHE A 1 117 ? 0.586 7.953 12.334 1.00 96.44 117 PHE A C 1
ATOM 968 O O . PHE A 1 117 ? 0.255 7.315 11.336 1.00 96.44 117 PHE A O 1
ATOM 975 N N . LYS A 1 118 ? -0.010 9.116 12.627 1.00 91.94 118 LYS A N 1
ATOM 976 C CA . LYS A 1 118 ? -1.156 9.656 11.863 1.00 91.94 118 LYS A CA 1
ATOM 977 C C . LYS A 1 118 ? -0.898 9.798 10.353 1.00 91.94 118 LYS A C 1
ATOM 979 O O . LYS A 1 118 ? -1.839 9.707 9.565 1.00 91.94 118 LYS A O 1
ATOM 984 N N . ASP A 1 119 ? 0.361 9.990 9.965 1.00 91.94 119 ASP A N 1
ATOM 985 C CA . ASP A 1 119 ? 0.779 10.207 8.578 1.00 91.94 119 ASP A CA 1
ATOM 986 C C . ASP A 1 119 ? 1.136 8.897 7.842 1.00 91.94 119 ASP A C 1
ATOM 988 O O . ASP A 1 119 ? 1.341 8.903 6.626 1.00 91.94 119 ASP A O 1
ATOM 992 N N . TYR A 1 120 ? 1.125 7.748 8.534 1.00 93.69 120 TYR A N 1
ATOM 993 C CA . TYR A 1 120 ? 1.386 6.430 7.947 1.00 93.69 120 TYR A CA 1
ATOM 994 C C . TYR A 1 120 ? 0.159 5.956 7.157 1.00 93.69 120 TYR A C 1
ATOM 996 O O . TYR A 1 120 ? -0.689 5.198 7.637 1.00 93.69 120 TYR A O 1
ATOM 1004 N N . LYS A 1 121 ? 0.041 6.415 5.906 1.00 90.56 121 LYS A N 1
ATOM 1005 C CA . LYS A 1 121 ? -1.123 6.143 5.039 1.00 90.56 121 LYS A CA 1
ATOM 1006 C C . LYS A 1 121 ? -1.375 4.649 4.822 1.00 90.56 121 LYS A C 1
ATOM 1008 O O . LYS A 1 121 ? -2.529 4.224 4.818 1.00 90.56 121 LYS A O 1
ATOM 1013 N N . ASN A 1 122 ? -0.314 3.855 4.696 1.00 90.62 122 ASN A N 1
ATOM 1014 C CA . ASN A 1 122 ? -0.375 2.393 4.572 1.00 90.62 122 ASN A CA 1
ATOM 1015 C C . ASN A 1 122 ? -0.846 1.685 5.859 1.00 90.62 122 ASN A C 1
ATOM 1017 O O . ASN A 1 122 ? -1.207 0.512 5.804 1.00 90.62 122 ASN A O 1
ATOM 1021 N N . LYS A 1 123 ? -0.877 2.383 7.002 1.00 94.62 123 LYS A N 1
ATOM 1022 C CA . LYS A 1 123 ? -1.344 1.893 8.311 1.00 94.62 123 LYS A CA 1
ATOM 1023 C C . LYS A 1 123 ? -2.638 2.541 8.787 1.00 94.62 123 LYS A C 1
ATOM 1025 O O . LYS A 1 123 ? -3.110 2.262 9.886 1.00 94.62 123 LYS A O 1
ATOM 1030 N N . LYS A 1 124 ? -3.268 3.356 7.940 1.00 94.56 124 LYS A N 1
ATOM 1031 C CA . LYS A 1 124 ? -4.481 4.116 8.259 1.00 94.56 124 LYS A CA 1
ATOM 1032 C C . LYS A 1 124 ? -5.591 3.261 8.887 1.00 94.56 124 LYS A C 1
ATOM 1034 O O . LYS A 1 124 ? -6.177 3.676 9.883 1.00 94.56 124 LYS A O 1
ATOM 1039 N N . TYR A 1 125 ? -5.892 2.091 8.322 1.00 95.81 125 TYR A N 1
ATOM 1040 C CA . TYR A 1 125 ? -6.973 1.227 8.817 1.00 95.81 125 TYR A CA 1
ATOM 1041 C C . TYR A 1 125 ? -6.653 0.593 10.172 1.00 95.81 125 TYR A C 1
ATOM 1043 O O . TYR A 1 125 ? -7.494 0.603 11.067 1.00 95.81 125 TYR A O 1
ATOM 1051 N N . GLU A 1 126 ? -5.417 0.130 10.348 1.00 95.75 126 GLU A N 1
ATOM 1052 C CA . GLU A 1 126 ? -4.912 -0.438 11.599 1.00 95.75 126 GLU A CA 1
ATOM 1053 C C . GLU A 1 126 ? -4.943 0.605 12.729 1.00 95.75 126 GLU A C 1
ATOM 1055 O O . GLU A 1 126 ? -5.466 0.348 13.812 1.00 95.75 126 GLU A O 1
ATOM 1060 N N . ILE A 1 127 ? -4.518 1.840 12.444 1.00 96.94 127 ILE A N 1
ATOM 1061 C CA . ILE A 1 127 ? -4.585 2.960 13.393 1.00 96.94 127 ILE A CA 1
ATOM 1062 C C . ILE A 1 127 ? -6.041 3.320 13.730 1.00 96.94 127 ILE A C 1
ATOM 1064 O O . ILE A 1 127 ? -6.365 3.544 14.898 1.00 96.94 127 ILE A O 1
ATOM 1068 N N . MET A 1 128 ? -6.942 3.364 12.739 1.00 96.88 128 MET A N 1
ATOM 1069 C CA . MET A 1 128 ? -8.373 3.602 12.982 1.00 96.88 128 MET A CA 1
ATOM 1070 C C . MET A 1 128 ? -8.983 2.523 13.881 1.00 96.88 128 MET A C 1
ATOM 1072 O O . MET A 1 128 ? -9.715 2.855 14.816 1.00 96.88 128 MET A O 1
ATOM 1076 N N . PHE A 1 129 ? -8.658 1.254 13.628 1.00 98.06 129 PHE A N 1
ATOM 1077 C CA . PHE A 1 129 ? -9.100 0.131 14.447 1.00 98.06 129 PHE A CA 1
ATOM 1078 C C . PHE A 1 129 ? -8.619 0.276 15.891 1.00 98.06 129 PHE A C 1
ATOM 1080 O O . PHE A 1 129 ? -9.435 0.244 16.813 1.00 98.06 129 PHE A O 1
ATOM 1087 N N . LEU A 1 130 ? -7.318 0.501 16.093 1.00 98.06 130 LEU A N 1
ATOM 1088 C CA . LEU A 1 130 ? -6.721 0.612 17.423 1.00 98.06 130 LEU A CA 1
ATOM 1089 C C . LEU A 1 130 ? -7.305 1.789 18.208 1.00 98.06 130 LEU A C 1
ATOM 1091 O O . LEU A 1 130 ? -7.693 1.614 19.362 1.00 98.06 130 LEU A O 1
ATOM 1095 N N . ARG A 1 131 ? -7.484 2.959 17.580 1.00 98.31 131 ARG A N 1
ATOM 1096 C CA . ARG A 1 131 ? -8.186 4.093 18.209 1.00 98.31 131 ARG A CA 1
ATOM 1097 C C . ARG A 1 131 ? -9.604 3.714 18.622 1.00 98.31 131 ARG A C 1
ATOM 1099 O O . ARG A 1 131 ? -10.025 4.044 19.731 1.00 98.31 131 ARG A O 1
ATOM 1106 N N . GLY A 1 132 ? -10.337 3.019 17.755 1.00 98.25 132 GLY A N 1
ATOM 1107 C CA . GLY A 1 132 ? -11.676 2.514 18.045 1.00 98.25 132 GLY A CA 1
ATOM 1108 C C . GLY A 1 132 ? -11.703 1.573 19.251 1.00 98.25 132 GLY A C 1
ATOM 1109 O O . GLY A 1 132 ? -12.449 1.806 20.204 1.00 98.25 132 GLY A O 1
ATOM 1110 N N . LYS A 1 133 ? -10.829 0.562 19.246 1.00 98.56 133 LYS A N 1
ATOM 1111 C CA . LYS A 1 133 ? -10.654 -0.420 20.324 1.00 98.56 133 LYS A CA 1
ATOM 1112 C C . LYS A 1 133 ? -10.279 0.247 21.650 1.00 98.56 133 LYS A C 1
ATOM 1114 O O . LYS A 1 133 ? -10.901 -0.043 22.666 1.00 98.56 133 LYS A O 1
ATOM 1119 N N . ILE A 1 134 ? -9.317 1.170 21.657 1.00 98.62 134 ILE A N 1
ATOM 1120 C CA . ILE A 1 134 ? -8.884 1.875 22.876 1.00 98.62 134 ILE A CA 1
ATOM 1121 C C . ILE A 1 134 ? -10.017 2.734 23.447 1.00 98.62 134 ILE A C 1
ATOM 1123 O O . ILE A 1 134 ? -10.258 2.714 24.653 1.00 98.62 134 ILE A O 1
ATOM 1127 N N . ASN A 1 135 ? -10.751 3.457 22.595 1.00 98.62 135 ASN A N 1
ATOM 1128 C CA . ASN A 1 135 ? -11.903 4.238 23.045 1.00 98.62 135 ASN A CA 1
ATOM 1129 C C . ASN A 1 135 ? -13.003 3.343 23.628 1.00 98.62 135 ASN A C 1
ATOM 1131 O O . ASN A 1 135 ? -13.562 3.686 24.668 1.00 98.62 135 ASN A O 1
ATOM 1135 N N . TYR A 1 136 ? -13.254 2.175 23.029 1.00 98.69 136 TYR A N 1
ATOM 1136 C CA . TYR A 1 136 ? -14.168 1.184 23.594 1.00 98.69 136 TYR A CA 1
ATOM 1137 C C . TYR A 1 136 ? -13.706 0.726 24.985 1.00 98.69 136 TYR A C 1
ATOM 1139 O O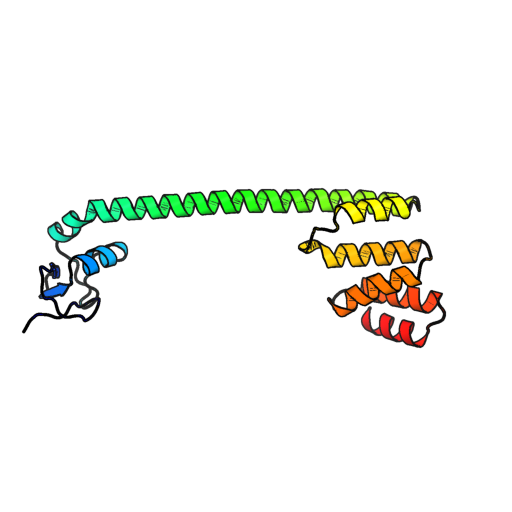 . TYR A 1 136 ? -14.485 0.773 25.932 1.00 98.69 136 TYR A O 1
ATOM 1147 N N . LEU A 1 137 ? -12.429 0.354 25.137 1.00 98.25 137 LEU A N 1
ATOM 1148 C CA . LEU A 1 137 ? -11.870 -0.109 26.415 1.00 98.25 137 LEU A CA 1
ATOM 1149 C C . LEU A 1 137 ? -11.902 0.968 27.511 1.00 98.25 137 LEU A C 1
ATOM 1151 O O . LEU A 1 137 ? -12.040 0.641 28.688 1.00 98.25 137 LEU A O 1
ATOM 1155 N N . ARG A 1 138 ? -11.824 2.249 27.135 1.00 97.88 138 ARG A N 1
ATOM 1156 C CA . ARG A 1 138 ? -11.964 3.393 28.049 1.00 97.88 138 ARG A CA 1
ATOM 1157 C C . ARG A 1 138 ? -13.431 3.760 28.347 1.00 97.88 138 ARG A C 1
ATOM 1159 O O . ARG A 1 138 ? -13.682 4.703 29.093 1.00 97.88 138 ARG A O 1
ATOM 1166 N N . GLY A 1 139 ? -14.408 3.068 27.758 1.00 97.88 139 GLY A N 1
ATOM 1167 C CA . GLY A 1 139 ? -15.838 3.366 27.915 1.00 97.88 139 GLY A CA 1
ATOM 1168 C C . GLY A 1 139 ? -16.331 4.562 27.090 1.00 97.88 139 GLY A C 1
ATOM 1169 O O . GLY A 1 139 ? -17.453 5.025 27.264 1.00 97.88 139 GLY A O 1
ATOM 1170 N N . ARG A 1 140 ? -15.508 5.078 26.171 1.00 98.31 140 ARG A N 1
ATOM 1171 C CA . ARG A 1 140 ? -15.867 6.144 25.222 1.00 98.31 140 ARG A CA 1
ATOM 1172 C C . ARG A 1 140 ? -16.492 5.533 23.971 1.00 98.31 140 ARG A C 1
ATOM 1174 O O . ARG A 1 140 ? -15.904 5.540 22.888 1.00 98.31 140 ARG A O 1
ATOM 1181 N N . TYR A 1 141 ? -17.673 4.940 24.139 1.00 98.44 141 TYR A N 1
ATOM 1182 C CA . TYR A 1 141 ? -18.357 4.184 23.085 1.00 98.44 141 TYR A CA 1
ATOM 1183 C C . TYR A 1 141 ? -18.749 5.053 21.882 1.00 98.44 141 TYR A C 1
ATOM 1185 O O . TYR A 1 141 ? -18.651 4.606 20.742 1.00 98.44 141 TYR A O 1
ATOM 1193 N N . ASP A 1 142 ? -19.092 6.320 22.120 1.00 97.81 142 ASP A N 1
ATOM 1194 C CA . ASP A 1 142 ? -19.329 7.345 21.100 1.00 97.81 142 ASP A CA 1
ATOM 1195 C C . ASP A 1 142 ? -18.125 7.505 20.153 1.00 97.81 142 ASP A C 1
ATOM 1197 O O . ASP A 1 142 ? -18.243 7.428 18.925 1.00 97.81 142 ASP A O 1
ATOM 1201 N N . MET A 1 143 ? -16.933 7.666 20.732 1.00 98.00 143 MET A N 1
ATOM 1202 C CA . MET A 1 143 ? -15.690 7.819 19.983 1.00 98.00 143 MET A CA 1
ATOM 1203 C C . MET A 1 143 ? -15.269 6.509 19.318 1.00 98.00 143 MET A C 1
ATOM 1205 O O . MET A 1 143 ? -14.759 6.538 18.194 1.00 98.00 143 MET A O 1
ATOM 1209 N N . ALA A 1 144 ? -15.498 5.372 19.981 1.00 98.56 144 ALA A N 1
ATOM 1210 C CA . ALA A 1 144 ? -15.240 4.050 19.422 1.00 98.56 144 ALA A CA 1
ATOM 1211 C C . ALA A 1 144 ? -16.043 3.836 18.134 1.00 98.56 144 ALA A C 1
ATOM 1213 O O . ALA A 1 144 ? -15.459 3.537 17.093 1.00 98.56 144 ALA A O 1
ATOM 1214 N N . ILE A 1 145 ? -17.355 4.096 18.175 1.00 98.56 145 ILE A N 1
ATOM 1215 C CA . ILE A 1 145 ? -18.246 4.006 17.012 1.00 98.56 145 ILE A CA 1
ATOM 1216 C C . ILE A 1 145 ? -17.752 4.908 15.882 1.00 98.56 145 ILE A C 1
ATOM 1218 O O . ILE A 1 145 ? -17.671 4.451 14.749 1.00 98.56 145 ILE A O 1
ATOM 1222 N N . ASN A 1 146 ? -17.369 6.158 16.161 1.00 97.94 146 ASN A N 1
ATOM 1223 C CA . ASN A 1 146 ? -16.885 7.077 15.123 1.00 97.94 146 ASN A CA 1
ATOM 1224 C C . ASN A 1 146 ? -15.685 6.502 14.344 1.00 97.94 146 ASN A C 1
ATOM 1226 O O . ASN A 1 146 ? -15.666 6.542 13.114 1.00 97.94 146 ASN A O 1
ATOM 1230 N N . HIS A 1 147 ? -14.700 5.933 15.044 1.00 97.75 147 HIS A N 1
ATOM 1231 C CA . HIS A 1 147 ? -13.514 5.358 14.403 1.00 97.75 147 HIS A CA 1
ATOM 1232 C C . HIS A 1 147 ? -13.830 4.038 13.691 1.00 97.75 147 HIS A C 1
ATOM 1234 O O . HIS A 1 147 ? -13.487 3.874 12.520 1.00 97.75 147 HIS A O 1
ATOM 1240 N N . LEU A 1 148 ? -14.526 3.124 14.370 1.00 98.31 148 LEU A N 1
ATOM 1241 C CA . LEU A 1 148 ? -14.826 1.790 13.851 1.00 98.31 148 LEU A CA 1
ATOM 1242 C C . LEU A 1 148 ? -15.805 1.845 12.677 1.00 98.31 148 LEU A C 1
ATOM 1244 O O . LEU A 1 148 ? -15.600 1.168 11.677 1.00 98.31 148 LEU A O 1
ATOM 1248 N N . PHE A 1 149 ? -16.822 2.706 12.737 1.00 97.75 149 PHE A N 1
ATOM 1249 C CA . PHE A 1 149 ? -17.774 2.881 11.643 1.00 97.75 149 PHE A CA 1
ATOM 1250 C C . PHE A 1 149 ? -17.116 3.476 10.393 1.00 97.75 149 PHE A C 1
ATOM 1252 O O . PHE A 1 149 ? -17.405 3.052 9.275 1.00 97.75 149 P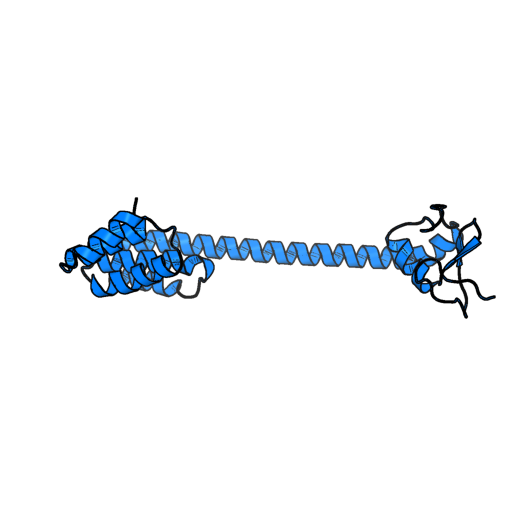HE A O 1
ATOM 1259 N N . LYS A 1 150 ? -16.202 4.444 10.563 1.00 97.12 150 LYS A N 1
ATOM 1260 C CA . LYS A 1 150 ? -15.399 4.972 9.448 1.00 97.12 150 LYS A CA 1
ATOM 1261 C C . LYS A 1 150 ? -14.513 3.896 8.829 1.00 97.12 150 LYS A C 1
ATOM 1263 O O . LYS A 1 150 ? -14.394 3.873 7.607 1.00 97.12 150 LYS A O 1
ATOM 1268 N N . LEU A 1 151 ? -13.921 3.032 9.655 1.00 97.38 151 LEU A N 1
ATOM 1269 C CA . LEU A 1 151 ? -13.106 1.910 9.201 1.00 97.38 151 LEU A CA 1
ATOM 1270 C C . LEU A 1 151 ? -13.933 0.929 8.365 1.00 97.38 151 LEU A C 1
ATOM 1272 O O . LEU A 1 151 ? -13.615 0.740 7.197 1.00 97.38 151 LEU A O 1
ATOM 1276 N N . VAL A 1 152 ? -15.031 0.393 8.904 1.00 96.56 152 VAL A N 1
ATOM 1277 C CA . VAL A 1 152 ? -15.833 -0.630 8.202 1.00 96.56 152 VAL A CA 1
ATOM 1278 C C . VAL A 1 152 ? -16.531 -0.109 6.945 1.00 96.56 152 VAL A C 1
ATOM 1280 O O . VAL A 1 152 ? -16.887 -0.885 6.068 1.00 96.56 152 VAL A O 1
ATOM 1283 N N . LYS A 1 153 ? -16.713 1.213 6.821 1.00 95.56 153 LYS A N 1
ATOM 1284 C CA . LYS A 1 153 ? -17.181 1.844 5.577 1.00 95.56 153 LYS A CA 1
ATOM 1285 C C . LYS A 1 153 ? -16.138 1.853 4.463 1.00 95.56 153 LYS A C 1
ATOM 1287 O O . LYS A 1 153 ? -16.507 1.955 3.299 1.00 95.56 153 LYS A O 1
ATOM 1292 N N . GLN A 1 154 ? -14.857 1.867 4.822 1.00 94.31 154 GLN A N 1
ATOM 1293 C CA . GLN A 1 154 ? -13.747 1.958 3.872 1.00 94.31 154 GLN A CA 1
ATOM 1294 C C . GLN A 1 154 ? -13.105 0.598 3.609 1.00 94.31 154 GLN A C 1
ATOM 1296 O O . GLN A 1 154 ? -12.574 0.391 2.525 1.00 94.31 154 GLN A O 1
ATOM 1301 N N . ASN A 1 155 ? -13.136 -0.300 4.591 1.00 90.19 155 ASN A N 1
ATOM 1302 C CA . ASN A 1 155 ? -12.649 -1.660 4.473 1.00 90.19 155 ASN A CA 1
ATOM 1303 C C . ASN A 1 155 ? -13.629 -2.612 5.171 1.00 90.19 155 ASN A C 1
ATOM 1305 O O . ASN A 1 155 ? -13.717 -2.635 6.398 1.00 90.19 155 ASN A O 1
ATOM 1309 N N . PHE A 1 156 ? -14.366 -3.376 4.366 1.00 85.75 156 PHE A N 1
ATOM 1310 C CA . PHE A 1 156 ? -15.375 -4.323 4.836 1.00 85.75 156 PHE A CA 1
ATOM 1311 C C . PHE A 1 156 ? -14.765 -5.637 5.354 1.00 85.75 156 PHE A C 1
ATOM 1313 O O . PHE A 1 156 ? -15.470 -6.420 5.977 1.00 85.75 156 PHE A O 1
ATOM 1320 N N . GLU A 1 157 ? -13.463 -5.864 5.165 1.00 88.56 157 GLU A N 1
ATOM 1321 C CA . GLU A 1 157 ? -12.743 -7.072 5.589 1.00 88.56 157 GLU A CA 1
ATOM 1322 C C . GLU A 1 157 ? -12.007 -6.849 6.923 1.00 88.56 157 GLU A C 1
ATOM 1324 O O . GLU A 1 157 ? -10.823 -7.139 7.067 1.00 88.56 157 GLU A O 1
ATOM 1329 N N . TYR A 1 158 ? -12.707 -6.290 7.915 1.00 93.00 158 TYR A N 1
ATOM 1330 C CA . TYR A 1 158 ? -12.187 -6.094 9.277 1.00 93.00 158 TYR A CA 1
ATOM 1331 C C . TYR A 1 158 ? -13.169 -6.666 10.318 1.00 93.00 158 TYR A C 1
ATOM 1333 O O . TYR A 1 158 ? -13.888 -5.905 10.982 1.00 93.00 158 TYR A O 1
ATOM 1341 N N . PRO A 1 159 ? -13.234 -8.003 10.479 1.00 94.19 159 PRO A N 1
ATOM 1342 C CA . PRO A 1 159 ? -14.178 -8.660 11.386 1.00 94.19 159 PRO A CA 1
ATOM 1343 C C . PRO A 1 159 ? -14.074 -8.159 12.832 1.00 94.19 159 PRO A C 1
ATOM 1345 O O . PRO A 1 159 ? -15.091 -7.890 13.478 1.00 94.19 159 PRO A O 1
ATOM 1348 N N . GLU A 1 160 ? -12.859 -7.914 13.341 1.00 95.50 160 GLU A N 1
ATOM 1349 C CA . GLU A 1 160 ? -12.694 -7.373 14.692 1.00 95.50 160 GLU A CA 1
ATOM 1350 C C . GLU A 1 160 ? -13.267 -5.959 14.829 1.00 95.50 160 GLU A C 1
ATOM 1352 O O . GLU A 1 160 ? -13.774 -5.599 15.894 1.00 95.50 160 GLU A O 1
ATOM 1357 N N . ALA A 1 161 ? -13.220 -5.141 13.773 1.00 97.44 161 ALA A N 1
ATOM 1358 C CA . ALA A 1 161 ? -13.796 -3.802 13.823 1.00 97.44 161 ALA A CA 1
ATOM 1359 C C . ALA A 1 161 ? -15.321 -3.863 13.952 1.00 97.44 161 ALA A C 1
ATOM 1361 O O . ALA A 1 161 ? -15.887 -3.115 14.752 1.00 97.44 161 ALA A O 1
ATOM 1362 N N . PHE A 1 162 ? -15.971 -4.783 13.234 1.00 97.81 162 PHE A N 1
ATOM 1363 C CA . PHE A 1 162 ? -17.399 -5.055 13.388 1.00 97.81 162 PHE A CA 1
ATOM 1364 C C . PHE A 1 162 ? -17.737 -5.577 14.787 1.00 97.81 162 PHE A C 1
ATOM 1366 O O . PHE A 1 162 ? -18.691 -5.093 15.398 1.00 97.81 162 PHE A O 1
ATOM 1373 N N . LEU A 1 163 ? -16.921 -6.475 15.348 1.00 97.94 163 LEU A N 1
ATOM 1374 C CA . LEU A 1 163 ? -17.106 -6.982 16.710 1.00 97.94 163 LEU A CA 1
ATOM 1375 C C . LEU A 1 163 ? -17.080 -5.854 17.752 1.00 97.94 163 LEU A C 1
ATOM 1377 O O . LEU A 1 163 ? -17.988 -5.743 18.579 1.00 97.94 163 LEU A O 1
ATOM 1381 N N . TYR A 1 164 ? -16.053 -4.999 17.727 1.00 98.38 164 TYR A N 1
ATOM 1382 C CA . TYR A 1 164 ? -15.960 -3.873 18.662 1.00 98.38 164 TYR A CA 1
ATOM 1383 C C . TYR A 1 164 ? -17.034 -2.812 18.406 1.00 98.38 164 TYR A C 1
ATOM 1385 O O . TYR A 1 164 ? -17.510 -2.193 19.357 1.00 98.38 164 TYR A O 1
ATOM 1393 N N . LEU A 1 165 ? -17.452 -2.621 17.152 1.00 98.25 165 LEU A N 1
ATOM 1394 C CA . LEU A 1 165 ? -18.533 -1.705 16.799 1.00 98.25 165 LEU A CA 1
ATOM 1395 C C . LEU A 1 165 ? -19.871 -2.190 17.367 1.00 98.25 165 LEU A C 1
ATOM 1397 O O . LEU A 1 165 ? -20.590 -1.404 17.978 1.00 98.25 165 LEU A O 1
ATOM 1401 N N . GLY A 1 166 ? -20.171 -3.485 17.230 1.00 98.19 166 GLY A N 1
ATOM 1402 C CA . GLY A 1 166 ? -21.364 -4.104 17.804 1.00 98.19 166 GLY A CA 1
ATOM 1403 C C . GLY A 1 166 ? -21.385 -4.004 19.325 1.00 98.19 166 GLY A C 1
ATOM 1404 O O . GLY A 1 166 ? -22.375 -3.554 19.898 1.00 98.19 166 GLY A O 1
ATOM 1405 N N . ARG A 1 167 ? -20.255 -4.301 19.983 1.00 98.44 167 ARG A N 1
ATOM 1406 C CA . ARG A 1 167 ? -20.110 -4.137 21.440 1.00 98.44 167 ARG A CA 1
ATOM 1407 C C . ARG A 1 167 ? -20.297 -2.687 21.888 1.00 98.44 167 ARG A C 1
ATOM 1409 O O . ARG A 1 167 ? -20.933 -2.444 22.908 1.00 98.44 167 ARG A O 1
ATOM 1416 N N . ALA A 1 168 ? -19.768 -1.721 21.137 1.00 98.56 168 ALA A N 1
ATOM 1417 C CA . ALA A 1 168 ? -19.951 -0.305 21.442 1.00 98.56 168 ALA A CA 1
ATOM 1418 C C . ALA A 1 168 ? -21.415 0.139 21.275 1.00 98.56 168 ALA A C 1
ATOM 1420 O O . ALA A 1 168 ? -21.916 0.888 22.108 1.00 98.56 168 ALA A O 1
ATOM 1421 N N . TYR A 1 169 ? -22.117 -0.341 20.241 1.00 98.62 169 TYR A N 1
ATOM 1422 C CA . TYR A 1 169 ? -23.552 -0.093 20.080 1.00 98.62 169 TYR A CA 1
ATOM 1423 C C . TYR A 1 169 ? -24.376 -0.710 21.209 1.00 98.62 169 TYR A C 1
ATOM 1425 O O . TYR A 1 169 ? -25.240 -0.033 21.761 1.00 98.62 169 TYR A O 1
ATOM 1433 N N . GLN A 1 170 ? -24.074 -1.949 21.595 1.00 98.31 170 GLN A N 1
ATOM 1434 C CA . GLN A 1 170 ? -24.743 -2.635 22.698 1.00 98.31 170 GLN A CA 1
ATOM 1435 C C . GLN A 1 170 ? -24.540 -1.899 24.029 1.00 98.31 170 GLN A C 1
ATOM 1437 O O . GLN A 1 170 ? -25.488 -1.703 24.781 1.00 98.31 170 GLN A O 1
ATOM 1442 N N . ALA A 1 171 ? -23.328 -1.406 24.298 1.00 98.12 171 ALA A N 1
ATOM 1443 C CA . ALA A 1 171 ? -23.048 -0.617 25.498 1.00 98.12 171 ALA A CA 1
ATOM 1444 C C . ALA A 1 171 ? -23.822 0.718 25.558 1.00 98.12 171 ALA A C 1
ATOM 1446 O O . ALA A 1 171 ? -23.958 1.296 26.635 1.00 98.12 171 ALA A O 1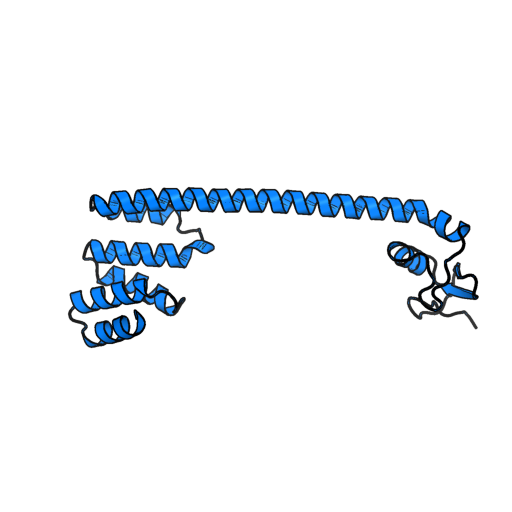
ATOM 1447 N N . LEU A 1 172 ? -24.336 1.201 24.421 1.00 98.00 172 LEU A N 1
ATOM 1448 C CA . LEU A 1 172 ? -25.211 2.373 24.321 1.00 98.00 172 LEU A CA 1
ATOM 1449 C C . LEU A 1 172 ? -26.707 2.015 24.202 1.00 98.00 172 LEU A C 1
ATOM 1451 O O . LEU A 1 172 ? -27.515 2.920 24.007 1.00 98.00 172 LEU A O 1
ATOM 1455 N N . GLY A 1 173 ? -27.084 0.733 24.289 1.00 97.69 173 GLY A N 1
ATOM 1456 C CA . GLY A 1 173 ? -28.473 0.268 24.148 1.00 97.69 173 GLY A CA 1
ATOM 1457 C C . GLY A 1 173 ? -29.031 0.365 22.723 1.00 97.69 173 GLY A C 1
ATOM 1458 O O . GLY A 1 173 ? -30.226 0.575 22.528 1.00 97.69 173 GLY A O 1
ATOM 1459 N N . LEU A 1 174 ? -28.160 0.304 21.709 1.00 98.12 174 LEU A N 1
ATOM 1460 C CA . LEU A 1 174 ? -28.527 0.389 20.293 1.00 98.12 174 LEU A CA 1
ATOM 1461 C C . LEU A 1 174 ? -28.596 -1.010 19.655 1.00 98.12 174 LEU A C 1
ATOM 1463 O O . LEU A 1 174 ? -27.847 -1.311 18.721 1.00 98.12 174 LEU A O 1
ATOM 1467 N N . GLU A 1 175 ? -29.495 -1.854 20.159 1.00 97.00 175 GLU A N 1
ATOM 1468 C CA . GLU A 1 175 ? -29.630 -3.283 19.832 1.00 97.00 175 GLU A CA 1
ATOM 1469 C C . GLU A 1 175 ? -29.680 -3.603 18.331 1.00 97.00 175 GLU A C 1
ATOM 1471 O O . GLU A 1 175 ? -28.919 -4.455 17.867 1.00 97.00 175 GLU A O 1
ATOM 1476 N N . ASP A 1 176 ? -30.495 -2.894 17.542 1.00 97.62 176 ASP A N 1
ATOM 1477 C CA . ASP A 1 176 ? -30.606 -3.149 16.095 1.00 97.62 176 ASP A CA 1
ATOM 1478 C C . ASP A 1 176 ? -29.267 -2.943 15.370 1.00 97.62 176 ASP A C 1
ATOM 1480 O O . ASP A 1 176 ? -28.876 -3.717 14.492 1.00 97.62 176 ASP A O 1
ATOM 1484 N N . LYS A 1 177 ? -28.519 -1.908 15.770 1.00 97.88 177 LYS A N 1
ATOM 1485 C CA . LYS A 1 177 ? -27.199 -1.606 15.199 1.00 97.88 177 LYS A CA 1
ATOM 1486 C C . LYS A 1 177 ? -26.139 -2.587 15.681 1.00 97.88 177 LYS A C 1
ATOM 1488 O O . LYS A 1 177 ? -25.238 -2.927 14.915 1.00 97.88 177 LYS A O 1
ATOM 1493 N N . ALA A 1 178 ? -26.239 -3.036 16.930 1.00 97.94 178 ALA A N 1
ATOM 1494 C CA . ALA A 1 178 ? -25.355 -4.057 17.470 1.00 97.94 178 ALA A CA 1
ATOM 1495 C C . ALA A 1 178 ? -25.513 -5.371 16.695 1.00 97.94 178 ALA A C 1
ATOM 1497 O O . ALA A 1 178 ? -24.519 -5.910 16.210 1.00 97.94 178 ALA A O 1
ATOM 1498 N N . LYS A 1 179 ? -26.757 -5.820 16.478 1.00 97.69 179 LYS A N 1
ATOM 1499 C CA . LYS A 1 179 ? -27.072 -7.008 15.674 1.00 97.69 179 LYS A CA 1
ATOM 1500 C C . LYS A 1 179 ? -26.516 -6.896 14.253 1.00 97.69 179 LYS A C 1
ATOM 1502 O O . LYS A 1 179 ? -25.779 -7.779 13.825 1.00 97.69 179 LYS A O 1
ATOM 1507 N N . TRP A 1 180 ? -26.774 -5.775 13.572 1.00 96.06 180 TRP A N 1
ATOM 1508 C CA . TRP A 1 180 ? -26.239 -5.502 12.230 1.00 96.06 180 TRP A CA 1
ATOM 1509 C C . TRP A 1 180 ? -24.710 -5.628 12.149 1.00 96.06 180 TRP A C 1
ATOM 1511 O O . TRP A 1 180 ? -24.179 -6.105 11.141 1.00 96.06 180 TRP A O 1
ATOM 1521 N N . ALA A 1 181 ? -24.002 -5.168 13.187 1.00 96.56 181 ALA A N 1
ATOM 1522 C CA . ALA A 1 181 ? -22.548 -5.233 13.246 1.00 96.56 181 ALA A CA 1
ATOM 1523 C C . ALA A 1 181 ? -22.060 -6.660 13.531 1.00 96.56 181 ALA A C 1
ATOM 1525 O O . ALA A 1 181 ? -21.143 -7.121 12.862 1.00 96.56 181 ALA A O 1
ATOM 1526 N N . PHE A 1 182 ? -22.681 -7.382 14.468 1.00 96.88 182 PHE A N 1
ATOM 1527 C CA . PHE A 1 182 ? -22.294 -8.759 14.788 1.00 96.88 182 PHE A CA 1
ATOM 1528 C C . PHE A 1 182 ? -22.516 -9.730 13.627 1.00 96.88 182 PHE A C 1
ATOM 1530 O O . PHE A 1 182 ? -21.671 -10.587 13.400 1.00 96.88 182 PHE A O 1
ATOM 1537 N N . GLU A 1 183 ? -23.579 -9.546 12.843 1.00 95.44 183 GLU A N 1
ATOM 1538 C CA . GLU A 1 183 ? -23.829 -10.323 11.618 1.00 95.44 183 GLU A CA 1
ATOM 1539 C C . GLU A 1 183 ? -22.725 -10.172 10.560 1.00 95.44 183 GLU A C 1
ATOM 1541 O O . GLU A 1 183 ? -22.625 -11.001 9.667 1.00 95.44 183 GLU A O 1
ATOM 1546 N N . ARG A 1 184 ? -21.910 -9.112 10.637 1.00 93.50 184 ARG A N 1
ATOM 1547 C CA . ARG A 1 184 ? -20.777 -8.848 9.731 1.00 93.50 184 ARG A CA 1
ATOM 1548 C C . ARG A 1 184 ? -19.419 -9.160 10.356 1.00 93.50 184 ARG A C 1
ATOM 1550 O O . ARG A 1 184 ? -18.396 -8.989 9.703 1.00 93.50 184 ARG A O 1
ATOM 1557 N N . ALA A 1 185 ? -19.404 -9.534 11.634 1.00 90.81 185 ALA A N 1
ATOM 1558 C CA . ALA A 1 185 ? -18.188 -9.874 12.359 1.00 90.81 185 ALA A CA 1
ATOM 1559 C C . ALA A 1 185 ? -17.821 -11.364 12.245 1.00 90.81 185 ALA A C 1
ATOM 1561 O O . ALA A 1 185 ? -16.702 -11.720 12.609 1.00 90.81 185 ALA A O 1
ATOM 1562 N N . GLY A 1 186 ? -18.756 -12.216 11.810 1.00 75.38 186 GLY A N 1
ATOM 1563 C CA . GLY A 1 186 ? -18.558 -13.648 11.554 1.00 75.38 186 GLY A CA 1
ATOM 1564 C C . GLY A 1 186 ? -18.652 -13.961 10.072 1.00 75.38 186 GLY A C 1
ATOM 1565 O O . GLY A 1 186 ? -18.010 -14.952 9.669 1.00 75.38 186 GLY A O 1
#

Foldseek 3Di:
DAAAAPQPRHGDPDDWDAAPVGHTHRLVRVLVCVLPDQADPPPRGGHDPVSNVVNVVVSVVVVVVVVVVVVVVVVVVVVVVVVVVVVVVLVVVLVVVLVVCVVVLVLVVSLVSLVVCCVVPVCQLVSLQSQLVSCLSNVVLVRNLVSLVVNCVVPLPDLVSLQSNLVSCVSVVNNVSSVVSNVSSD

Secondary structure (DSSP, 8-state):
-PPBPTTT--B--S-EEE-TT--EEEHHHHHHHTTT-SB-TTT-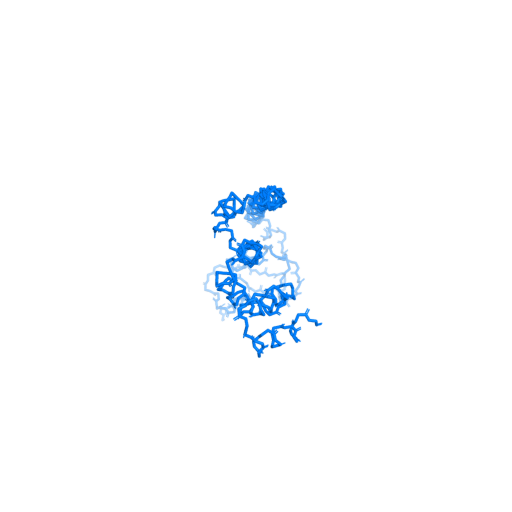PBPPHHHHHHHHHHHHHHHHHHHHHHHHHHHHHHHHHHHHHHHHHHHHHHHHHHHHHHHTT-HHHHHHHHHHTTT-GGGHHHHHHHHHHHHHHTT-HHHHHHHHHHHHHH-S--HHHHHHHHHHHHHTT-HHHHHHHHTTT-

Radius of gyration: 32.8 Å; chains: 1; bounding box: 63×25×90 Å

pLDDT: mean 95.23, std 4.13, range [65.81, 98.69]

Sequence (186 aa):
MSPACIICHMQISDSYEECPNGHAVHISCLREWLMHSFNCPLCNTKYDEKIIKRFQEYIREKDKEKEEELKNQLEKDNVNKIHQIGEKMVFLKGLDLVDEFVKQKEFKKALEVLDEFKDYKNKKYEIMFLRGKINYLRGRYDMAINHLFKLVKQNFEYPEAFLYLGRAYQALGLEDKAKWAFERAG